Protein AF-A0A7Y1UIA8-F1 (afdb_monomer_lite)

Sequence (277 aa):
MLNPVRFLLLGGALTGVILAEELPMLSEKPWLGCFAGFESSSFDVAVGSDGETIIYHKNRGKRLSDIVATKVRFILEEEVKGKWVKRKIQEDGFATSQEPNPDADEVRFTATYTGGTKVQIDHEFSRGKVLLGVKVVEKTTENPVRAGVETMVGDLFRNIERDVPKDELEDVLDDKIQKTRLKLEPFEGSARKYDLGDTMKEDEKAEFDELVQKLKSVELSSEKIGNNRIVWMTEDTGKGYLELRQTKPLYHGFYVVWRPLPGKEGEEGSRLEMEMK

Structure (mmCIF, N/CA/C/O backbone):
data_AF-A0A7Y1UIA8-F1
#
_entry.id   AF-A0A7Y1UIA8-F1
#
loop_
_atom_site.group_PDB
_atom_site.id
_atom_site.type_symbol
_atom_site.label_atom_id
_atom_site.label_alt_id
_atom_site.label_comp_id
_atom_site.label_asym_id
_atom_site.label_entity_id
_atom_site.label_seq_id
_atom_site.pdbx_PDB_ins_code
_atom_site.Cartn_x
_atom_site.Cartn_y
_atom_site.Cartn_z
_atom_site.occupancy
_atom_site.B_iso_or_equiv
_atom_site.auth_seq_id
_atom_site.auth_comp_id
_atom_site.auth_asym_id
_atom_site.auth_atom_id
_atom_site.pdbx_PDB_model_num
ATOM 1 N N . MET A 1 1 ? -46.833 -19.411 59.258 1.00 35.97 1 MET A N 1
ATOM 2 C CA . MET A 1 1 ? -45.391 -19.585 59.518 1.00 35.97 1 MET A CA 1
ATOM 3 C C . MET A 1 1 ? -44.719 -19.997 58.221 1.00 35.97 1 MET A C 1
ATOM 5 O O . MET A 1 1 ? -45.174 -20.953 57.616 1.00 35.97 1 MET A O 1
ATOM 9 N N . LEU A 1 2 ? -43.661 -19.258 57.878 1.00 36.75 2 LEU A N 1
ATOM 10 C CA . LEU A 1 2 ? -42.578 -19.535 56.925 1.00 36.75 2 LEU A CA 1
ATOM 11 C C . LEU A 1 2 ? -42.847 -19.482 55.405 1.00 36.75 2 LEU A C 1
ATOM 13 O O . LEU A 1 2 ? -43.820 -19.995 54.870 1.00 36.75 2 LEU A O 1
ATOM 17 N N . ASN A 1 3 ? -41.914 -18.756 54.785 1.00 32.38 3 ASN A N 1
ATOM 18 C CA . ASN A 1 3 ? -41.843 -18.131 53.466 1.00 32.38 3 ASN A CA 1
ATOM 19 C C . ASN A 1 3 ? -41.526 -19.096 52.302 1.00 32.38 3 ASN A C 1
ATOM 21 O O . ASN A 1 3 ? -41.094 -20.223 52.538 1.00 32.38 3 ASN A O 1
ATOM 25 N N . PRO A 1 4 ? -41.662 -18.625 51.044 1.00 44.06 4 PRO A N 1
ATOM 26 C CA . PRO A 1 4 ? -41.464 -19.415 49.835 1.00 44.06 4 PRO A CA 1
ATOM 27 C C . PRO A 1 4 ? -39.987 -19.465 49.417 1.00 44.06 4 PRO A C 1
ATOM 29 O O . PRO A 1 4 ? -39.276 -18.461 49.485 1.00 44.06 4 PRO A O 1
ATOM 32 N N . VAL A 1 5 ? -39.531 -20.609 48.902 1.00 37.84 5 VAL A N 1
ATOM 33 C CA . VAL A 1 5 ? -38.236 -20.700 48.214 1.00 37.84 5 VAL A CA 1
ATOM 34 C C . VAL A 1 5 ? -38.450 -20.362 46.742 1.00 37.84 5 VAL A C 1
ATOM 36 O O . VAL A 1 5 ? -38.967 -21.155 45.960 1.00 37.84 5 VAL A O 1
ATOM 39 N N . ARG A 1 6 ? -38.059 -19.137 46.384 1.00 37.28 6 ARG A N 1
ATOM 40 C CA . ARG A 1 6 ? -37.812 -18.700 45.009 1.00 37.28 6 ARG A CA 1
ATOM 41 C C . ARG A 1 6 ? -36.586 -19.444 44.476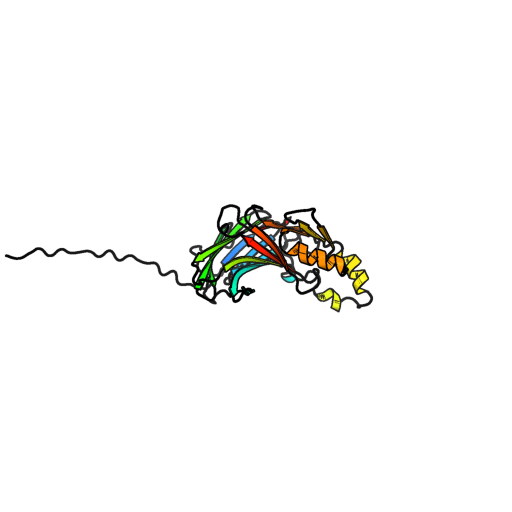 1.00 37.28 6 ARG A C 1
ATOM 43 O O . ARG A 1 6 ? -35.489 -19.234 44.984 1.00 37.28 6 ARG A O 1
ATOM 50 N N . PHE A 1 7 ? -36.753 -20.249 43.431 1.00 37.06 7 PHE A N 1
ATOM 51 C CA . PHE A 1 7 ? -35.634 -20.646 42.580 1.00 37.06 7 PHE A CA 1
ATOM 52 C C . PHE A 1 7 ? -35.398 -19.538 41.549 1.00 37.06 7 PHE A C 1
ATOM 54 O O . PHE A 1 7 ? -36.161 -19.366 40.602 1.00 37.06 7 PHE A O 1
ATOM 61 N N . LEU A 1 8 ? -34.358 -18.746 41.794 1.00 37.59 8 LEU A N 1
ATOM 62 C CA . LEU A 1 8 ? -33.762 -17.830 40.829 1.00 37.59 8 LEU A CA 1
ATOM 63 C C . LEU A 1 8 ? -32.852 -18.669 39.921 1.00 37.59 8 LEU A C 1
ATOM 65 O O . LEU A 1 8 ? -31.783 -19.103 40.340 1.00 37.59 8 LEU A O 1
ATOM 69 N N . LEU A 1 9 ? -33.294 -18.927 38.691 1.00 37.84 9 LEU A N 1
ATOM 70 C CA . LEU A 1 9 ? -32.423 -19.393 37.614 1.00 37.84 9 LEU A CA 1
ATOM 71 C C . LEU A 1 9 ? -31.584 -18.193 37.159 1.00 37.84 9 LEU A C 1
ATOM 73 O O . LEU A 1 9 ? -32.076 -17.316 36.450 1.00 37.84 9 LEU A O 1
ATOM 77 N N . LEU A 1 10 ? -30.329 -18.131 37.611 1.00 38.44 10 LEU A N 1
ATOM 78 C CA . LEU A 1 10 ? -29.321 -17.267 37.005 1.00 38.44 10 LEU A CA 1
ATOM 79 C C . LEU A 1 10 ? -29.057 -17.780 35.583 1.00 38.44 10 LEU A C 1
ATOM 81 O O . LEU A 1 10 ? -28.462 -18.840 35.399 1.00 38.44 10 LEU A O 1
ATOM 85 N N . GLY A 1 11 ? -29.497 -17.019 34.583 1.00 35.59 11 GLY A N 1
ATOM 86 C CA . GLY A 1 11 ? -29.014 -17.156 33.216 1.00 35.59 11 GLY A CA 1
ATOM 87 C C . GLY A 1 11 ? -27.561 -16.697 33.161 1.00 35.59 11 GLY A C 1
ATOM 88 O O . GLY A 1 11 ? -27.279 -15.508 33.292 1.00 35.59 11 GLY A O 1
ATOM 89 N N . GLY A 1 12 ? -26.639 -17.647 33.013 1.00 38.28 12 GLY A N 1
ATOM 90 C CA . GLY A 1 12 ? -25.242 -17.357 32.723 1.00 38.28 12 GLY A CA 1
ATOM 91 C C . GLY A 1 12 ? -25.128 -16.786 31.315 1.00 38.28 12 GLY A C 1
ATOM 92 O O . GLY A 1 12 ? -25.408 -17.477 30.338 1.00 38.28 12 GLY A O 1
ATOM 93 N N . ALA A 1 13 ? -24.733 -15.519 31.212 1.00 39.69 13 ALA A N 1
ATOM 94 C CA . ALA A 1 13 ? -24.278 -14.947 29.959 1.00 39.69 13 ALA A CA 1
ATOM 95 C C . ALA A 1 13 ? -22.970 -15.648 29.568 1.00 39.69 13 ALA A C 1
ATOM 97 O O . ALA A 1 13 ? -21.949 -15.488 30.236 1.00 39.69 13 ALA A O 1
ATOM 98 N N . LEU A 1 14 ? -23.012 -16.448 28.503 1.00 37.31 14 LEU A N 1
ATOM 99 C CA . LEU A 1 14 ? -21.820 -16.926 27.810 1.00 37.31 14 LEU A CA 1
ATOM 100 C C . LEU A 1 14 ? -21.179 -15.719 27.122 1.00 37.31 14 LEU A C 1
ATOM 102 O O . LEU A 1 14 ? -21.488 -15.392 25.980 1.00 37.31 14 LEU A O 1
ATOM 106 N N . THR A 1 15 ? -20.309 -15.018 27.839 1.00 39.44 15 THR A N 1
ATOM 107 C CA . THR A 1 15 ? -19.332 -14.126 27.222 1.00 39.44 15 THR A CA 1
ATOM 108 C C . THR A 1 15 ? -18.360 -15.008 26.452 1.00 39.44 15 THR A C 1
ATOM 110 O O . THR A 1 15 ? -17.488 -15.637 27.051 1.00 39.44 15 THR A O 1
ATOM 113 N N . GLY A 1 16 ? -18.555 -15.112 25.136 1.00 37.97 16 GLY A N 1
ATOM 114 C CA . GLY A 1 16 ? -17.582 -15.728 24.245 1.00 37.97 16 GLY A CA 1
ATOM 115 C C . GLY A 1 16 ? -16.254 -15.000 24.400 1.00 37.97 16 GLY A C 1
ATOM 116 O O . GLY A 1 16 ? -16.126 -13.840 24.012 1.00 37.97 16 GLY A O 1
ATOM 117 N N . VAL A 1 17 ? -15.287 -15.663 25.027 1.00 41.94 17 VAL A N 1
ATOM 118 C CA . VAL A 1 17 ? -13.902 -15.211 25.032 1.00 41.94 17 VAL A CA 1
ATOM 119 C C . VAL A 1 17 ? -13.391 -15.482 23.625 1.00 41.94 17 VAL A C 1
ATOM 121 O O . VAL A 1 17 ? -13.092 -16.621 23.282 1.00 41.94 17 VAL A O 1
ATOM 124 N N . ILE A 1 18 ? -13.366 -14.449 22.787 1.00 46.78 18 ILE A N 1
ATOM 125 C CA . ILE A 1 18 ? -12.621 -14.490 21.531 1.00 46.78 18 ILE A CA 1
ATOM 126 C C . ILE A 1 18 ? -11.154 -14.407 21.950 1.00 46.78 18 ILE A C 1
ATOM 128 O O . ILE A 1 18 ? -10.650 -13.327 22.261 1.00 46.78 18 ILE A O 1
ATOM 132 N N . LEU A 1 19 ? -10.524 -15.571 22.100 1.00 47.69 19 LEU A N 1
ATOM 133 C CA . LEU A 1 19 ? -9.085 -15.666 22.295 1.00 47.69 19 LEU A CA 1
ATOM 134 C C . LEU A 1 19 ? -8.415 -15.248 20.984 1.00 47.69 19 LEU A C 1
ATOM 136 O O . LEU A 1 19 ? -8.894 -15.590 19.906 1.00 47.69 19 LEU A O 1
ATOM 140 N N . ALA A 1 20 ? -7.370 -14.437 21.101 1.00 53.88 20 ALA A N 1
ATOM 141 C CA . ALA A 1 20 ? -6.550 -14.042 19.971 1.00 53.88 20 ALA A CA 1
ATOM 142 C C . ALA A 1 20 ? -5.605 -15.213 19.630 1.00 53.88 20 ALA A C 1
ATOM 144 O O . ALA A 1 20 ? -5.051 -15.825 20.545 1.00 53.88 20 ALA A O 1
ATOM 145 N N .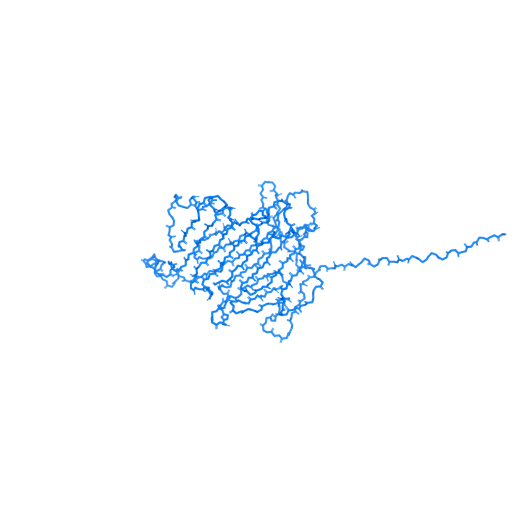 GLU A 1 21 ? -5.509 -15.559 18.349 1.00 74.06 21 GLU A N 1
ATOM 146 C CA . GLU A 1 21 ? -4.775 -16.710 17.800 1.00 74.06 21 GLU A CA 1
ATOM 147 C C . GLU A 1 21 ? -4.224 -16.321 16.410 1.00 74.06 21 GLU A C 1
ATOM 149 O O . GLU A 1 21 ? -4.630 -15.305 15.836 1.00 74.06 21 GLU A O 1
ATOM 154 N N . GLU A 1 22 ? -3.285 -17.081 15.846 1.00 72.44 22 GLU A N 1
ATOM 155 C CA . GLU A 1 22 ? -2.950 -16.964 14.417 1.00 72.44 22 GLU A CA 1
ATOM 156 C C . GLU A 1 22 ? -4.191 -17.239 13.538 1.00 72.44 22 GLU A C 1
ATOM 158 O O . GLU A 1 22 ? -5.098 -17.980 13.930 1.00 72.44 22 GLU A O 1
ATOM 163 N N . LEU A 1 23 ? -4.265 -16.658 12.330 1.00 75.12 23 LEU A N 1
ATOM 164 C CA . LEU A 1 23 ? -5.394 -16.957 11.439 1.00 75.12 23 LEU A CA 1
ATOM 165 C C . LEU A 1 23 ? -5.336 -18.431 10.976 1.00 75.12 23 LEU A C 1
ATOM 167 O O . LEU A 1 23 ? -4.260 -18.910 10.600 1.00 75.12 23 LEU A O 1
ATOM 171 N N . PRO A 1 24 ? -6.475 -19.150 10.942 1.00 73.50 24 PRO A N 1
ATOM 172 C CA . PRO A 1 24 ? -6.498 -20.572 10.599 1.00 73.50 24 PRO A CA 1
ATOM 173 C C . PRO A 1 24 ? -6.023 -20.820 9.152 1.00 73.50 24 PRO A C 1
ATOM 175 O O . PRO A 1 24 ? -6.329 -20.049 8.251 1.00 73.50 24 PRO A O 1
ATOM 178 N N . MET A 1 25 ? -5.274 -21.899 8.897 1.00 72.81 25 MET A N 1
ATOM 179 C CA . MET A 1 25 ? -4.609 -22.146 7.599 1.00 72.81 25 MET A CA 1
ATOM 180 C C . MET A 1 25 ? -5.320 -23.194 6.722 1.00 72.81 25 MET A C 1
ATOM 182 O O . MET A 1 25 ? -5.890 -24.163 7.223 1.00 72.81 25 MET A O 1
ATOM 186 N N . LEU A 1 26 ? -5.191 -23.061 5.394 1.00 67.38 26 LEU A N 1
ATOM 187 C CA . LEU A 1 26 ? -5.593 -24.075 4.403 1.00 67.38 26 LEU A CA 1
ATOM 188 C C . LEU A 1 26 ? -4.554 -25.207 4.266 1.00 67.38 26 LEU A C 1
ATOM 190 O O . LEU A 1 26 ? -3.359 -24.939 4.122 1.00 67.38 26 LEU A O 1
ATOM 194 N N . SER A 1 27 ? -5.009 -26.469 4.234 1.00 54.12 27 SER A N 1
ATOM 195 C CA . SER A 1 27 ? -4.152 -27.671 4.281 1.00 54.12 27 SER A CA 1
ATOM 196 C C . SER A 1 27 ? -4.180 -28.596 3.044 1.00 54.12 27 SER A C 1
ATOM 198 O O . SER A 1 27 ? -3.462 -29.595 3.052 1.00 54.12 27 SER A O 1
ATOM 200 N N . GLU A 1 28 ? -4.902 -28.280 1.950 1.00 46.28 28 GLU A N 1
ATOM 201 C CA . GLU A 1 28 ? -5.064 -29.232 0.819 1.00 46.28 28 GLU A CA 1
ATOM 202 C C . GLU A 1 28 ? -4.498 -28.835 -0.581 1.00 46.28 28 GLU A C 1
ATOM 204 O O . GLU A 1 28 ? -4.287 -29.746 -1.383 1.00 46.28 28 GLU A O 1
ATOM 209 N N . LYS A 1 29 ? -4.177 -27.565 -0.930 1.00 44.03 29 LYS A N 1
ATOM 210 C CA . LYS A 1 29 ? -3.704 -27.141 -2.296 1.00 44.03 29 LYS A CA 1
ATOM 211 C C . LYS A 1 29 ? -2.832 -25.838 -2.310 1.00 44.03 29 LYS A C 1
ATOM 213 O O . LYS A 1 29 ? -2.802 -25.164 -1.290 1.00 44.03 29 LYS A O 1
ATOM 218 N N . PRO A 1 30 ? -2.088 -25.481 -3.403 1.00 43.12 30 PRO A N 1
ATOM 219 C CA . PRO A 1 30 ? -0.670 -25.020 -3.456 1.00 43.12 30 PRO A CA 1
ATOM 220 C C . PRO A 1 30 ? -0.290 -23.672 -2.803 1.00 43.12 30 PRO A C 1
ATOM 222 O O . PRO A 1 30 ? 0.856 -23.244 -2.911 1.00 43.12 30 PRO A O 1
ATOM 225 N N . TRP A 1 31 ? -1.210 -23.026 -2.100 1.00 49.56 31 TRP A N 1
ATOM 226 C CA . TRP A 1 31 ? -0.992 -21.895 -1.187 1.00 49.56 31 TRP A CA 1
ATOM 227 C C . TRP A 1 31 ? -1.010 -22.364 0.280 1.00 49.56 31 TRP A C 1
ATOM 229 O O . TRP A 1 31 ? -1.428 -21.632 1.172 1.00 49.56 31 TRP A O 1
ATOM 239 N N . LEU A 1 32 ? -0.593 -23.614 0.510 1.00 48.91 32 LEU A N 1
ATOM 240 C CA . LEU A 1 32 ? -0.562 -24.290 1.808 1.00 48.91 32 LEU A CA 1
ATOM 241 C C . LEU A 1 32 ? 0.086 -23.392 2.868 1.00 48.91 32 LEU A C 1
ATOM 243 O O . LEU A 1 32 ? 1.304 -23.218 2.882 1.00 48.91 32 LEU A O 1
ATOM 247 N N . GLY A 1 33 ? -0.768 -22.811 3.714 1.00 62.53 33 GLY A N 1
ATOM 248 C CA . GLY A 1 33 ? -0.416 -21.873 4.774 1.00 62.53 33 GLY A CA 1
ATOM 249 C C . GLY A 1 33 ? -1.036 -20.472 4.707 1.00 62.53 33 GLY A C 1
ATOM 250 O O . GLY A 1 33 ? -0.715 -19.639 5.549 1.00 62.53 33 GLY A O 1
ATOM 251 N N . CYS A 1 34 ? -1.929 -20.188 3.756 1.00 78.12 34 CYS A N 1
ATOM 252 C CA . CYS A 1 34 ? -2.733 -18.963 3.779 1.00 78.12 34 CYS A CA 1
ATOM 253 C C . CYS A 1 34 ? -4.124 -19.201 4.399 1.00 78.12 34 CYS A C 1
ATOM 255 O O . CYS A 1 34 ? -4.666 -20.308 4.338 1.00 78.12 34 CYS A O 1
ATOM 257 N N . PHE A 1 35 ? -4.680 -18.156 5.010 1.00 85.56 35 PHE A N 1
ATOM 258 C CA . PHE A 1 35 ? -6.032 -18.120 5.567 1.00 85.56 35 PHE A CA 1
ATOM 259 C C . PHE A 1 35 ? -7.078 -17.928 4.469 1.00 85.56 35 PHE A C 1
ATOM 261 O O . PHE A 1 35 ? -8.089 -18.627 4.434 1.00 85.56 35 PHE A O 1
ATOM 268 N N . ALA A 1 36 ? -6.814 -17.021 3.529 1.00 89.62 36 ALA A N 1
ATOM 269 C CA . ALA A 1 36 ? -7.718 -16.755 2.422 1.00 89.62 36 ALA A CA 1
ATOM 270 C C . ALA A 1 36 ? -6.976 -16.580 1.097 1.00 89.62 36 ALA A C 1
ATOM 272 O O . ALA A 1 36 ? -5.799 -16.206 1.073 1.00 89.62 36 ALA A O 1
ATOM 273 N N . GLY A 1 37 ? -7.672 -16.859 0.000 1.00 90.56 37 GLY A N 1
ATOM 274 C CA . GLY A 1 37 ? -7.178 -16.681 -1.358 1.00 90.56 37 GLY A CA 1
ATOM 275 C C . GLY A 1 37 ? -8.223 -16.037 -2.260 1.00 90.56 37 GLY A C 1
ATOM 276 O O . GLY A 1 37 ? -9.414 -16.073 -1.964 1.00 90.56 37 GLY A O 1
ATOM 277 N N . PHE A 1 38 ? -7.762 -15.440 -3.354 1.00 91.94 38 PHE A N 1
ATOM 278 C CA . PHE A 1 38 ? -8.616 -14.967 -4.440 1.00 91.94 38 PHE A CA 1
ATOM 279 C C . PHE A 1 38 ? -7.876 -15.123 -5.767 1.00 91.94 38 PHE A C 1
ATOM 281 O O . PHE A 1 38 ? -6.723 -14.700 -5.886 1.00 91.94 38 PHE A O 1
ATOM 288 N N . GLU A 1 39 ? -8.531 -15.702 -6.772 1.00 91.06 39 GLU A N 1
ATOM 289 C CA . GLU A 1 39 ? -7.978 -15.852 -8.116 1.00 91.06 39 GLU A CA 1
ATOM 290 C C . GLU A 1 39 ? -8.715 -14.967 -9.129 1.00 91.06 39 GLU A C 1
ATOM 292 O O . GLU A 1 39 ? -9.935 -15.007 -9.277 1.00 91.06 39 GLU A O 1
ATOM 297 N N . SER A 1 40 ? -7.948 -14.196 -9.901 1.00 89.44 40 SER A N 1
ATOM 298 C CA . SER A 1 40 ? -8.459 -13.440 -11.044 1.00 89.44 40 SER A CA 1
ATOM 299 C C . SER A 1 40 ? -7.617 -13.666 -12.300 1.00 89.44 40 SER A C 1
ATOM 301 O O . SER A 1 40 ? -6.575 -14.328 -12.294 1.00 89.44 40 SER A O 1
ATOM 303 N N . SER A 1 41 ? -8.055 -13.095 -13.423 1.00 87.19 41 SER A N 1
ATOM 304 C CA . SER A 1 41 ? -7.309 -13.160 -14.683 1.00 87.19 41 SER A CA 1
ATOM 305 C C . SER A 1 41 ? -5.988 -12.383 -14.651 1.00 87.19 41 SER A C 1
ATOM 307 O O . SER A 1 41 ? -5.055 -12.744 -15.370 1.00 87.19 41 SER A O 1
ATOM 309 N N . SER A 1 42 ? -5.919 -11.313 -13.854 1.00 86.81 42 SER A N 1
ATOM 310 C CA . SER A 1 42 ? -4.801 -10.362 -13.813 1.00 86.81 42 SER A CA 1
ATOM 311 C C . SER A 1 42 ? -3.899 -10.547 -12.591 1.00 86.81 42 SER A C 1
ATOM 313 O O . SER A 1 42 ? -2.714 -10.219 -12.636 1.00 86.81 42 SER A O 1
ATOM 315 N N . PHE A 1 43 ? -4.411 -11.101 -11.498 1.00 91.12 43 PHE A N 1
ATOM 316 C CA . PHE A 1 43 ? -3.642 -11.336 -10.278 1.00 91.12 43 PHE A CA 1
ATOM 317 C C . PHE A 1 43 ? -4.253 -12.445 -9.428 1.00 91.12 43 PHE A C 1
ATOM 319 O O . PHE A 1 43 ? -5.437 -12.745 -9.563 1.00 91.12 43 PHE A O 1
ATOM 326 N N . ASP A 1 44 ? -3.455 -12.975 -8.511 1.00 92.31 44 ASP A N 1
ATOM 327 C CA . ASP A 1 44 ? -3.943 -13.761 -7.381 1.00 92.31 44 ASP A CA 1
ATOM 328 C C . ASP A 1 44 ? -3.611 -13.064 -6.072 1.00 92.31 44 ASP A C 1
ATOM 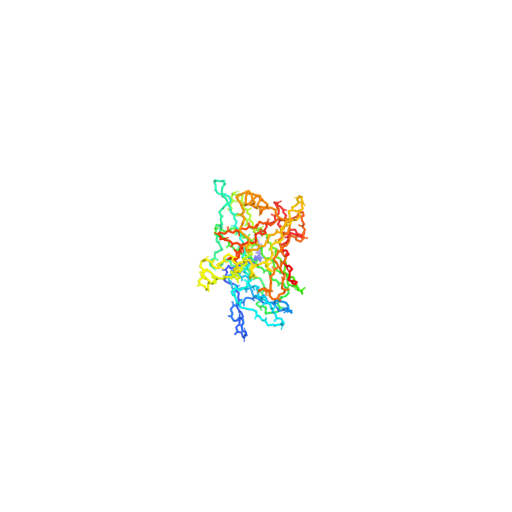330 O O . ASP A 1 44 ? -2.601 -12.367 -5.978 1.00 92.31 44 ASP A O 1
ATOM 334 N N . VAL A 1 45 ? -4.436 -13.286 -5.060 1.00 93.00 45 VAL A N 1
ATOM 335 C CA . VAL A 1 45 ? -4.208 -12.812 -3.697 1.00 93.00 45 VAL A CA 1
ATOM 336 C C . VAL A 1 45 ? -4.078 -14.006 -2.770 1.00 93.00 45 VAL A C 1
ATOM 338 O O . VAL A 1 45 ? -4.810 -14.985 -2.904 1.00 93.00 45 VAL A O 1
ATOM 341 N N . ALA A 1 46 ? -3.151 -13.911 -1.824 1.00 93.00 46 ALA A N 1
ATOM 342 C CA . ALA A 1 46 ? -3.082 -14.786 -0.665 1.00 93.00 46 ALA A CA 1
ATOM 343 C C . ALA A 1 46 ? -2.979 -13.931 0.602 1.00 93.00 46 ALA A C 1
ATOM 345 O O . ALA A 1 46 ? -2.133 -13.039 0.671 1.00 93.00 46 ALA A O 1
ATOM 346 N N . VAL A 1 47 ? -3.821 -14.215 1.593 1.00 93.56 47 VAL A N 1
ATOM 347 C CA . VAL A 1 47 ? -3.763 -13.627 2.937 1.00 93.56 47 VAL A CA 1
ATOM 348 C C . VAL A 1 47 ? -3.151 -14.667 3.869 1.00 93.56 47 VAL A C 1
ATOM 350 O O . VAL A 1 47 ? -3.750 -15.722 4.080 1.00 93.56 47 VAL A O 1
ATOM 353 N N . GLY A 1 48 ? -1.946 -14.410 4.373 1.00 89.69 48 GLY A N 1
ATOM 354 C CA . GLY A 1 48 ? -1.215 -15.308 5.272 1.00 89.69 48 GLY A CA 1
ATOM 355 C C . GLY A 1 48 ? -1.845 -15.430 6.662 1.00 89.69 48 GLY A C 1
ATOM 356 O O . GLY A 1 48 ? -2.744 -14.667 7.018 1.00 89.69 48 GLY A O 1
ATOM 357 N N . SER A 1 49 ? -1.351 -16.380 7.464 1.00 84.75 49 SER A N 1
ATOM 358 C CA . SER A 1 49 ? -1.767 -16.529 8.868 1.00 84.75 49 SER A CA 1
ATOM 359 C C . SER A 1 49 ? -1.373 -15.331 9.747 1.00 84.75 49 SER A C 1
ATOM 361 O O . SER A 1 49 ? -2.031 -15.035 10.742 1.00 84.75 49 SER A O 1
ATOM 363 N N . ASP A 1 50 ? -0.333 -14.609 9.325 1.00 84.56 50 ASP A N 1
ATOM 364 C CA . ASP A 1 50 ? 0.211 -13.386 9.920 1.00 84.56 50 ASP A CA 1
ATOM 365 C C . ASP A 1 50 ? -0.478 -12.102 9.420 1.00 84.56 50 ASP A C 1
ATOM 367 O O . ASP A 1 50 ? -0.014 -10.991 9.697 1.00 84.56 50 ASP A O 1
ATOM 371 N N . GLY A 1 51 ? -1.545 -12.234 8.626 1.00 85.88 51 GLY A N 1
ATOM 372 C CA . GLY A 1 51 ? -2.254 -11.117 8.011 1.00 85.88 51 GLY A CA 1
ATOM 373 C C . GLY A 1 51 ? -1.471 -10.375 6.917 1.00 85.88 51 GLY A C 1
ATOM 374 O O . GLY A 1 51 ? -2.000 -9.395 6.382 1.00 85.88 51 GLY A O 1
ATOM 375 N N . GLU A 1 52 ? -0.247 -10.799 6.549 1.00 91.00 52 GLU A N 1
ATOM 376 C CA . GLU A 1 52 ? 0.440 -10.272 5.363 1.00 91.00 52 GLU A CA 1
ATOM 377 C C . GLU A 1 52 ? -0.344 -10.712 4.126 1.00 91.00 52 GLU A C 1
ATOM 379 O O . GLU A 1 52 ? -0.639 -11.890 3.918 1.00 91.00 52 GLU A O 1
ATOM 384 N N . THR A 1 53 ? -0.695 -9.742 3.287 1.00 94.00 53 THR A N 1
ATOM 385 C CA . THR A 1 53 ? -1.388 -10.012 2.031 1.00 94.00 53 THR A CA 1
ATOM 386 C C . THR A 1 53 ? -0.401 -9.899 0.884 1.00 94.00 53 THR A C 1
ATOM 388 O O . THR A 1 53 ? 0.306 -8.900 0.749 1.00 94.00 53 THR A O 1
ATOM 391 N N . ILE A 1 54 ? -0.332 -10.928 0.045 1.00 94.00 54 ILE A N 1
ATOM 392 C CA . ILE A 1 54 ? 0.545 -10.967 -1.123 1.00 94.00 54 ILE A CA 1
ATOM 393 C C . ILE A 1 54 ? -0.317 -10.991 -2.377 1.00 94.00 54 ILE A C 1
ATOM 395 O O . ILE A 1 54 ? -1.169 -11.860 -2.550 1.00 94.00 54 ILE A O 1
ATOM 399 N N . ILE A 1 55 ? -0.063 -10.035 -3.263 1.00 93.12 55 ILE A N 1
ATOM 400 C CA . ILE A 1 55 ? -0.707 -9.909 -4.565 1.00 93.12 55 ILE A CA 1
ATOM 401 C C . ILE A 1 55 ? 0.296 -10.356 -5.630 1.00 93.12 55 ILE A C 1
ATOM 403 O O . ILE A 1 55 ? 1.291 -9.679 -5.910 1.00 93.12 55 ILE A O 1
ATOM 407 N N . TYR A 1 56 ? 0.019 -11.506 -6.233 1.00 91.50 56 TYR A N 1
ATOM 408 C CA . TYR A 1 56 ? 0.805 -12.106 -7.301 1.00 91.50 56 TYR A CA 1
ATOM 409 C C . TYR A 1 56 ? 0.286 -11.640 -8.658 1.00 91.50 56 TYR A C 1
ATOM 411 O O . TYR A 1 56 ? -0.772 -12.070 -9.116 1.00 91.50 56 TYR A O 1
ATOM 419 N N . HIS A 1 57 ? 1.048 -10.788 -9.339 1.00 89.75 57 HIS A N 1
ATOM 420 C CA . HIS A 1 57 ? 0.704 -10.334 -10.689 1.00 89.75 57 HIS A CA 1
ATOM 421 C C . HIS A 1 57 ? 0.766 -11.483 -11.693 1.00 89.75 57 HIS A C 1
ATOM 423 O O . HIS A 1 57 ? 1.685 -12.304 -11.646 1.00 89.75 57 HIS A O 1
ATOM 429 N N . LYS A 1 58 ? -0.175 -11.520 -12.639 1.00 88.75 58 LYS A N 1
ATOM 430 C CA . LYS A 1 58 ? -0.184 -12.482 -13.745 1.00 88.75 58 LYS A CA 1
ATOM 431 C C . LYS A 1 58 ? 0.176 -11.810 -15.064 1.00 88.75 58 LYS A C 1
ATOM 433 O O . LYS A 1 58 ? -0.190 -10.672 -15.319 1.00 88.75 58 LYS A O 1
ATOM 438 N N . ASN A 1 59 ? 0.851 -12.551 -15.936 1.00 86.50 59 ASN A N 1
ATOM 439 C CA . ASN A 1 59 ? 1.009 -12.214 -17.348 1.00 86.50 59 ASN A CA 1
ATOM 440 C C . ASN A 1 59 ? 0.464 -13.377 -18.184 1.00 86.50 59 ASN A C 1
ATOM 442 O O . ASN A 1 59 ? 0.899 -14.519 -18.019 1.00 86.50 59 ASN A O 1
ATOM 446 N N . ARG A 1 60 ? -0.515 -13.104 -19.058 1.00 84.38 60 ARG A N 1
ATOM 447 C CA . ARG A 1 60 ? -1.216 -14.128 -19.864 1.00 84.38 60 ARG A CA 1
ATOM 448 C C . ARG A 1 60 ? -1.713 -15.309 -19.008 1.00 84.38 60 ARG A C 1
ATOM 450 O O . ARG A 1 60 ? -1.529 -16.469 -19.371 1.00 84.38 60 ARG A O 1
ATOM 457 N N . GLY A 1 61 ? -2.291 -15.001 -17.843 1.00 83.88 61 GLY A N 1
ATOM 458 C CA . GLY A 1 61 ? -2.846 -15.979 -16.900 1.00 83.88 61 GLY A CA 1
ATOM 459 C C . GLY A 1 61 ? -1.821 -16.734 -16.043 1.00 83.88 61 GLY A C 1
ATOM 460 O O . GLY A 1 61 ? -2.219 -17.531 -15.201 1.00 83.88 61 GLY A O 1
ATOM 461 N N . LYS A 1 62 ? -0.513 -16.498 -16.210 1.00 87.25 62 LYS A N 1
ATOM 462 C CA . LYS A 1 62 ? 0.537 -17.144 -15.404 1.00 87.25 62 LYS A CA 1
ATOM 463 C C . LYS A 1 62 ? 1.082 -16.186 -14.353 1.00 87.25 62 LYS A C 1
ATOM 465 O O . LYS A 1 62 ? 1.430 -15.060 -14.705 1.00 87.25 62 LYS A O 1
ATOM 470 N N . ARG A 1 63 ? 1.203 -16.642 -13.098 1.00 88.88 63 ARG A N 1
ATOM 471 C CA . ARG A 1 63 ? 1.857 -15.877 -12.022 1.00 88.88 63 ARG A CA 1
ATOM 472 C C . ARG A 1 63 ? 3.283 -15.504 -12.420 1.00 88.88 63 ARG A C 1
ATOM 474 O O . ARG A 1 63 ? 4.026 -16.327 -12.957 1.00 88.88 63 ARG A O 1
ATOM 481 N N . LEU A 1 64 ? 3.644 -14.259 -12.150 1.00 86.69 64 LEU A N 1
ATOM 482 C CA . LEU A 1 64 ? 5.022 -13.797 -12.170 1.00 86.69 64 LEU A CA 1
ATOM 483 C C . LEU A 1 64 ? 5.748 -14.219 -10.887 1.00 86.69 64 LEU A C 1
ATOM 485 O O . LEU A 1 64 ? 5.143 -14.738 -9.953 1.00 86.69 64 LEU A O 1
ATOM 489 N N . SER A 1 65 ? 7.063 -14.003 -10.867 1.00 84.81 65 SER A N 1
ATOM 490 C CA . SER A 1 65 ? 7.908 -14.277 -9.702 1.00 84.81 65 SER A CA 1
ATOM 491 C C . SER A 1 65 ? 7.468 -13.479 -8.471 1.00 84.81 65 SER A C 1
ATOM 493 O O . SER A 1 65 ? 7.136 -12.300 -8.580 1.00 84.81 65 SER A O 1
ATOM 495 N N . ASP A 1 66 ? 7.593 -14.082 -7.291 1.00 84.62 66 ASP A N 1
ATOM 496 C CA . ASP A 1 66 ? 7.345 -13.452 -5.987 1.00 84.62 66 ASP A CA 1
ATOM 497 C C . ASP A 1 66 ? 8.160 -12.167 -5.772 1.00 84.62 66 ASP A C 1
ATOM 499 O O . ASP A 1 66 ? 7.775 -11.306 -4.987 1.00 84.62 66 ASP A O 1
ATOM 503 N N . ILE A 1 67 ? 9.278 -12.006 -6.490 1.00 83.25 67 ILE A N 1
ATOM 504 C CA . ILE A 1 67 ? 10.116 -10.798 -6.439 1.00 83.25 67 ILE A CA 1
ATOM 505 C C . ILE A 1 67 ? 9.338 -9.553 -6.882 1.00 83.25 67 ILE A C 1
ATOM 507 O O . ILE A 1 67 ? 9.569 -8.474 -6.343 1.00 83.25 67 ILE A O 1
ATOM 511 N N . VAL A 1 68 ? 8.426 -9.699 -7.848 1.00 84.44 68 VAL A N 1
ATOM 512 C CA . VAL A 1 68 ? 7.605 -8.588 -8.356 1.00 84.44 68 VAL A CA 1
ATOM 513 C C . VAL A 1 68 ? 6.225 -8.538 -7.704 1.00 84.44 68 VAL A C 1
ATOM 515 O O . VAL A 1 68 ? 5.423 -7.680 -8.064 1.00 84.44 68 VAL A O 1
ATOM 518 N N . ALA A 1 69 ? 5.930 -9.445 -6.766 1.00 89.88 69 ALA A N 1
ATOM 519 C CA . ALA A 1 69 ? 4.670 -9.433 -6.040 1.00 89.88 69 ALA A CA 1
ATOM 520 C C . ALA A 1 69 ? 4.540 -8.155 -5.206 1.00 89.88 69 ALA A C 1
ATOM 522 O O . ALA A 1 69 ? 5.517 -7.595 -4.700 1.00 89.88 69 ALA A O 1
ATOM 523 N N . THR A 1 70 ? 3.304 -7.700 -5.055 1.00 93.19 70 THR A N 1
ATOM 524 C CA . THR A 1 70 ? 2.989 -6.561 -4.203 1.00 93.19 70 THR A CA 1
ATOM 525 C C . THR A 1 70 ? 2.600 -7.080 -2.830 1.00 93.19 70 THR A C 1
ATOM 527 O O . THR A 1 70 ? 1.675 -7.881 -2.714 1.00 93.19 70 THR A O 1
ATOM 530 N N . LYS A 1 71 ? 3.310 -6.643 -1.790 1.00 95.19 71 LYS A N 1
ATOM 531 C CA . LYS A 1 71 ? 3.008 -7.032 -0.408 1.00 95.19 71 LYS A CA 1
ATOM 532 C C . LYS A 1 71 ? 2.210 -5.942 0.276 1.00 95.19 71 LYS A C 1
ATOM 534 O O . LYS A 1 71 ? 2.533 -4.770 0.136 1.00 95.19 71 LYS A O 1
ATOM 539 N N . VAL A 1 72 ? 1.212 -6.322 1.046 1.00 96.88 72 VAL A N 1
ATOM 540 C CA . VAL A 1 72 ? 0.316 -5.424 1.761 1.00 96.88 72 VAL A CA 1
ATOM 541 C C . VAL A 1 72 ? 0.396 -5.762 3.241 1.00 96.88 72 VAL A C 1
ATOM 543 O O . VAL A 1 72 ? 0.275 -6.921 3.641 1.00 96.88 72 VAL A O 1
ATOM 546 N N . ARG A 1 73 ? 0.620 -4.731 4.053 1.00 95.81 73 ARG A N 1
ATOM 547 C CA . ARG A 1 73 ? 0.695 -4.815 5.509 1.00 95.81 73 ARG A CA 1
ATOM 548 C C . ARG A 1 73 ? -0.215 -3.782 6.136 1.00 95.81 73 ARG A C 1
ATOM 550 O O . ARG A 1 73 ? -0.287 -2.641 5.685 1.00 95.81 73 ARG A O 1
ATOM 557 N N . PHE A 1 74 ? -0.842 -4.164 7.233 1.00 96.69 74 PHE A N 1
ATOM 558 C CA . PHE A 1 74 ? -1.631 -3.253 8.046 1.00 96.69 74 PHE A CA 1
ATOM 559 C C . PHE A 1 74 ? -0.731 -2.632 9.105 1.00 96.69 74 PHE A C 1
ATOM 561 O O . PHE A 1 74 ? 0.075 -3.315 9.739 1.00 96.69 74 PHE A O 1
ATOM 568 N N . ILE A 1 75 ? -0.814 -1.312 9.242 1.00 96.81 75 ILE A N 1
ATOM 569 C CA . ILE A 1 75 ? 0.025 -0.557 10.167 1.00 96.81 75 ILE A CA 1
ATOM 570 C C . ILE A 1 75 ? -0.839 0.153 11.198 1.00 96.81 75 ILE A C 1
ATOM 572 O O . ILE A 1 75 ? -1.902 0.684 10.884 1.00 96.81 75 ILE A O 1
ATOM 576 N N . LEU A 1 76 ? -0.324 0.222 12.421 1.00 97.31 76 LEU A N 1
ATOM 577 C CA . LEU A 1 76 ? -0.796 1.120 13.463 1.00 97.31 76 LEU A CA 1
ATOM 578 C C . LEU A 1 76 ? 0.383 1.986 13.894 1.00 97.31 76 LEU A C 1
ATOM 580 O O . LEU A 1 76 ? 1.437 1.472 14.267 1.00 97.31 76 LEU A O 1
ATOM 584 N N . GLU A 1 77 ? 0.215 3.299 13.851 1.00 96.56 77 GLU A N 1
ATOM 585 C CA . GLU A 1 77 ? 1.189 4.257 14.362 1.00 96.56 77 GLU A CA 1
ATOM 586 C C . GLU A 1 77 ? 0.590 4.993 15.563 1.00 96.56 77 GLU A C 1
ATOM 588 O O . GLU A 1 77 ? -0.575 5.385 15.543 1.00 96.56 77 GLU A O 1
ATOM 593 N N . GLU A 1 78 ? 1.393 5.191 16.603 1.00 96.31 78 GLU A N 1
ATOM 594 C CA . GLU A 1 78 ? 1.038 5.981 17.783 1.00 96.31 78 GLU A CA 1
ATOM 595 C C . GLU A 1 78 ? 1.975 7.177 17.898 1.00 96.31 78 GLU A C 1
ATOM 597 O O . GLU A 1 78 ? 3.185 7.052 17.681 1.00 96.31 78 GLU A O 1
ATOM 602 N N . GLU A 1 79 ? 1.428 8.338 18.240 1.00 96.38 79 GLU A N 1
ATOM 603 C CA . GLU A 1 79 ? 2.229 9.530 18.468 1.00 96.38 79 GLU A CA 1
ATOM 604 C C . GLU A 1 79 ? 2.867 9.495 19.861 1.00 96.38 79 GLU A C 1
ATOM 606 O O . GLU A 1 79 ? 2.196 9.563 20.887 1.00 96.38 79 GLU A O 1
ATOM 611 N N . VAL A 1 80 ? 4.196 9.416 19.905 1.00 95.44 80 VAL A N 1
ATOM 612 C CA . VAL A 1 80 ? 4.979 9.406 21.140 1.00 95.44 80 VAL A CA 1
ATOM 613 C C . VAL A 1 80 ? 5.979 10.551 21.083 1.00 95.44 80 VAL A C 1
ATOM 615 O O . VAL A 1 80 ? 6.901 10.546 20.269 1.00 95.44 80 VAL A O 1
ATOM 618 N N . LYS A 1 81 ? 5.812 11.540 21.970 1.00 94.00 81 LYS A N 1
ATOM 619 C CA . LYS A 1 81 ? 6.685 12.729 22.053 1.00 94.00 81 LYS A CA 1
ATOM 620 C C . LYS A 1 81 ? 6.799 13.477 20.710 1.00 94.00 81 LYS A C 1
ATOM 622 O O . LYS A 1 81 ? 7.897 13.850 20.300 1.00 94.00 81 LYS A O 1
ATOM 627 N N . GLY A 1 82 ? 5.671 13.654 20.017 1.00 93.44 82 GLY A N 1
ATOM 628 C CA . GLY A 1 82 ? 5.598 14.367 18.734 1.00 93.44 82 GLY A CA 1
ATOM 629 C C . GLY A 1 82 ? 6.125 13.583 17.527 1.00 93.44 82 GLY A C 1
ATOM 630 O O . GLY A 1 82 ? 6.368 14.167 16.474 1.00 93.44 82 GLY A O 1
ATOM 631 N N . LYS A 1 83 ? 6.363 12.271 17.667 1.00 95.00 83 LYS A N 1
ATOM 632 C CA . LYS A 1 83 ? 6.797 11.396 16.570 1.00 95.00 83 LYS A CA 1
ATOM 633 C C . LYS A 1 83 ? 5.865 10.204 16.438 1.00 95.00 83 LYS A C 1
ATOM 635 O O . LYS A 1 83 ? 5.544 9.557 17.429 1.00 95.00 83 LYS A O 1
ATOM 640 N N . TRP A 1 84 ? 5.496 9.875 15.207 1.00 94.81 84 TRP A N 1
ATOM 641 C CA . TRP A 1 84 ? 4.732 8.669 14.904 1.00 94.81 84 TRP A CA 1
ATOM 642 C C . TRP A 1 84 ? 5.635 7.438 14.967 1.00 94.81 84 TRP A C 1
ATOM 644 O O . TRP A 1 84 ? 6.633 7.351 14.251 1.00 94.81 84 TRP A O 1
ATOM 654 N N . VAL A 1 85 ? 5.284 6.484 15.826 1.00 95.44 85 VAL A N 1
ATOM 655 C CA . VAL A 1 85 ? 6.015 5.227 16.016 1.00 95.44 85 VAL A CA 1
ATOM 656 C C . VAL A 1 85 ? 5.113 4.063 15.624 1.00 95.44 85 VAL A C 1
ATOM 658 O O . VAL A 1 85 ? 4.001 3.941 16.134 1.00 95.44 85 VAL A O 1
ATOM 661 N N . LYS A 1 86 ? 5.598 3.185 14.737 1.00 95.69 86 LYS A N 1
ATOM 662 C CA . LYS A 1 86 ? 4.884 1.960 14.353 1.00 95.69 86 LYS A CA 1
ATOM 663 C C . LYS A 1 86 ? 4.774 1.002 15.545 1.00 95.69 86 LYS A C 1
ATOM 665 O O . LYS A 1 86 ? 5.774 0.681 16.192 1.00 95.69 86 LYS A O 1
ATOM 670 N N . ARG A 1 87 ? 3.564 0.520 15.809 1.00 96.31 87 ARG A N 1
ATOM 671 C CA . ARG A 1 87 ? 3.272 -0.589 16.722 1.00 96.31 87 ARG A CA 1
ATOM 672 C C . ARG A 1 87 ? 3.325 -1.903 15.946 1.00 96.31 87 ARG A C 1
ATOM 674 O O . ARG A 1 87 ? 3.023 -1.936 14.756 1.00 96.31 87 ARG A O 1
ATOM 681 N N . LYS A 1 88 ? 3.745 -2.979 16.609 1.00 94.31 88 LYS A N 1
ATOM 682 C CA . LYS A 1 88 ? 3.795 -4.318 16.001 1.00 94.31 88 LYS A CA 1
ATOM 683 C C . LYS A 1 88 ? 2.480 -5.038 16.256 1.00 94.31 88 LYS A C 1
ATOM 685 O O . LYS A 1 88 ? 1.858 -4.781 17.282 1.00 94.31 88 LYS A O 1
ATOM 690 N N . ILE A 1 89 ? 2.083 -5.934 15.365 1.00 93.31 89 ILE A N 1
ATOM 691 C CA . ILE A 1 89 ? 1.017 -6.896 15.662 1.00 93.31 89 ILE A CA 1
ATOM 692 C C . ILE A 1 89 ? 1.573 -7.913 16.675 1.00 93.31 89 ILE A C 1
ATOM 694 O O . ILE A 1 89 ? 2.775 -8.191 16.668 1.00 93.31 89 ILE A O 1
ATOM 698 N N . GLN A 1 90 ? 0.745 -8.369 17.614 1.00 92.75 90 GLN A N 1
ATOM 699 C CA . GLN A 1 90 ? 1.119 -9.432 18.554 1.00 92.75 90 GLN A CA 1
ATOM 700 C C . GLN A 1 90 ? 1.204 -10.786 17.827 1.00 92.75 90 GLN A C 1
ATOM 702 O O . GLN A 1 90 ? 0.532 -10.963 16.820 1.00 92.75 90 GLN A O 1
ATOM 707 N N . GLU A 1 91 ? 2.029 -11.714 18.323 1.00 81.06 91 GLU A N 1
ATOM 708 C CA . GLU A 1 91 ? 2.300 -13.022 17.686 1.00 81.06 91 GLU A CA 1
ATOM 709 C C . GLU A 1 91 ? 1.004 -13.816 17.435 1.00 81.06 91 GLU A C 1
ATOM 711 O O . GLU A 1 91 ? 0.742 -14.203 16.307 1.00 81.06 91 GLU A O 1
ATOM 716 N N . ASP A 1 92 ? 0.105 -13.845 18.421 1.00 83.25 92 ASP A N 1
ATOM 717 C CA . ASP A 1 92 ? -1.251 -14.403 18.316 1.00 83.25 92 ASP A CA 1
ATOM 718 C C . ASP A 1 92 ? -2.309 -13.290 18.239 1.00 83.25 92 ASP A C 1
ATOM 720 O O . ASP A 1 92 ? -3.337 -13.316 18.905 1.00 83.25 92 ASP A O 1
ATOM 724 N N . GLY A 1 93 ? -2.008 -12.201 17.531 1.00 88.00 93 GLY A N 1
ATOM 725 C CA . GLY A 1 93 ? -2.788 -10.965 17.597 1.00 88.00 93 GLY A CA 1
ATOM 726 C C . GLY A 1 93 ? -4.094 -10.977 16.807 1.00 88.00 93 GLY A C 1
ATOM 727 O O . GLY A 1 93 ? -4.804 -9.969 16.842 1.00 88.00 93 GLY A O 1
ATOM 728 N N . PHE A 1 94 ? -4.408 -12.044 16.076 1.00 93.38 94 PHE A N 1
ATOM 729 C CA . PHE A 1 94 ? -5.502 -12.046 15.114 1.00 93.38 94 PHE A CA 1
ATOM 730 C C . PHE A 1 94 ? -6.779 -12.680 15.672 1.00 93.38 94 PHE A C 1
ATOM 732 O O . PHE A 1 94 ? -6.771 -13.540 16.547 1.00 93.38 94 PHE A O 1
ATOM 739 N N . ALA A 1 95 ? -7.918 -12.201 15.186 1.00 91.69 95 ALA A N 1
ATOM 740 C CA . ALA A 1 95 ? -9.221 -12.767 15.495 1.00 91.69 95 ALA A CA 1
ATOM 741 C C . ALA A 1 95 ? -10.150 -12.621 14.291 1.00 91.69 95 ALA A C 1
ATOM 743 O O . ALA A 1 95 ? -10.290 -11.534 13.725 1.00 91.69 95 ALA A O 1
ATOM 744 N N . THR A 1 96 ? -10.825 -13.701 13.918 1.00 93.38 96 THR A N 1
ATOM 745 C CA . THR A 1 96 ? -11.834 -13.706 12.857 1.00 93.38 96 THR A CA 1
ATOM 746 C C . THR A 1 96 ? -12.916 -14.733 13.167 1.00 93.38 96 THR A C 1
ATOM 748 O O . THR A 1 96 ? -12.673 -15.713 13.867 1.00 93.38 96 THR A O 1
ATOM 751 N N . SER A 1 97 ? -14.125 -14.492 12.667 1.00 90.38 97 SER A N 1
ATOM 752 C CA . SER A 1 97 ? -15.214 -15.474 12.677 1.00 90.38 97 SER A CA 1
ATOM 753 C C . SER A 1 97 ? -15.346 -16.214 11.346 1.00 90.38 97 SER A C 1
ATOM 755 O O . SER A 1 97 ? -16.247 -17.036 11.205 1.00 90.38 97 SER A O 1
ATOM 757 N N . GLN A 1 98 ? -14.534 -15.864 10.345 1.00 90.81 98 GLN A N 1
ATOM 758 C CA . GLN A 1 98 ? -14.569 -16.496 9.033 1.00 90.81 98 GLN A CA 1
ATOM 759 C C . GLN A 1 98 ? -13.733 -17.776 9.030 1.00 90.81 98 GLN A C 1
ATOM 761 O O . GLN A 1 98 ? -12.672 -17.849 9.648 1.00 90.81 98 GLN A O 1
ATOM 766 N N . GLU A 1 99 ? -14.215 -18.776 8.301 1.00 88.75 99 GLU A N 1
ATOM 767 C CA . GLU A 1 99 ? -13.453 -19.987 8.018 1.00 88.75 99 GLU A CA 1
ATOM 768 C C . GLU A 1 99 ? -12.440 -19.728 6.890 1.00 88.75 99 GLU A C 1
ATOM 770 O O . GLU A 1 99 ? -12.697 -18.880 6.026 1.00 88.75 99 GLU A O 1
ATOM 775 N N . PRO A 1 100 ? -11.304 -20.452 6.860 1.00 88.94 100 PRO A N 1
ATOM 776 C CA . PRO A 1 100 ? -10.356 -20.362 5.759 1.00 88.94 100 PRO A CA 1
ATOM 777 C C . PRO A 1 100 ? -11.027 -20.632 4.412 1.00 88.94 100 PRO A C 1
ATOM 779 O O . PRO A 1 100 ? -11.712 -21.644 4.247 1.00 88.94 100 PRO A O 1
ATOM 782 N N . ASN A 1 101 ? -10.808 -19.755 3.433 1.00 89.12 101 ASN A N 1
ATOM 783 C CA . ASN A 1 101 ? -11.465 -19.850 2.131 1.00 89.12 101 ASN A CA 1
ATOM 784 C C . ASN A 1 101 ? -10.496 -19.511 0.978 1.00 89.12 101 ASN A C 1
ATOM 786 O O . ASN A 1 101 ? -10.048 -18.367 0.881 1.00 89.12 101 ASN A O 1
ATOM 790 N N . PRO A 1 102 ? -10.169 -20.469 0.086 1.00 86.31 102 PRO A N 1
ATOM 791 C CA . PRO A 1 102 ? -9.278 -20.231 -1.054 1.00 86.31 102 PRO A CA 1
ATOM 792 C C . PRO A 1 102 ? -9.885 -19.361 -2.163 1.00 86.31 102 PRO A C 1
ATOM 794 O O . PRO A 1 102 ? -9.135 -18.883 -3.009 1.00 86.31 102 PRO A O 1
ATOM 797 N N . ASP A 1 103 ? -11.205 -19.178 -2.152 1.00 89.69 103 ASP A N 1
ATOM 798 C CA . ASP A 1 103 ? -11.986 -18.449 -3.152 1.00 89.69 103 ASP A CA 1
ATOM 799 C C . ASP A 1 103 ? -12.841 -17.376 -2.449 1.00 89.69 103 ASP A C 1
ATOM 801 O O . ASP A 1 103 ? -14.069 -17.333 -2.560 1.00 89.69 103 ASP A O 1
ATOM 805 N N . ALA A 1 104 ? -12.198 -16.556 -1.616 1.00 91.31 104 ALA A N 1
ATOM 806 C CA . ALA A 1 104 ? -12.852 -15.500 -0.858 1.00 91.31 104 ALA A CA 1
ATOM 807 C C . ALA A 1 104 ? -12.994 -14.229 -1.704 1.00 91.31 104 ALA A C 1
ATOM 809 O O . ALA A 1 104 ? -12.002 -13.697 -2.192 1.00 91.31 104 ALA A O 1
ATOM 810 N N . ASP A 1 105 ? -14.212 -13.697 -1.801 1.00 93.94 105 ASP A N 1
ATOM 811 C CA . ASP A 1 105 ? -14.461 -12.357 -2.356 1.00 93.94 105 ASP A CA 1
ATOM 812 C C . ASP A 1 105 ? -14.352 -11.258 -1.276 1.00 93.94 105 ASP A C 1
ATOM 814 O O . ASP A 1 105 ? -14.167 -10.086 -1.591 1.00 93.94 105 ASP A O 1
ATOM 818 N N . GLU A 1 106 ? -14.428 -11.617 0.011 1.00 95.44 106 GLU A N 1
ATOM 819 C CA . GLU A 1 106 ? -14.267 -10.698 1.145 1.00 95.44 106 GLU A CA 1
ATOM 820 C C . GLU A 1 106 ? -13.554 -11.393 2.313 1.00 95.44 106 GLU A C 1
ATOM 822 O O . GLU A 1 106 ? -13.851 -12.545 2.649 1.00 95.44 106 GLU A O 1
ATOM 827 N N . VAL A 1 107 ? -12.644 -10.674 2.973 1.00 94.31 107 VAL A N 1
ATOM 828 C CA . VAL A 1 107 ? -11.935 -11.141 4.169 1.00 94.31 107 VAL A CA 1
ATOM 829 C C . VAL A 1 107 ? -11.903 -10.048 5.232 1.00 94.31 107 VAL A C 1
ATOM 831 O O . VAL A 1 107 ? -11.406 -8.950 5.002 1.00 94.31 107 VAL A O 1
ATOM 834 N N . ARG A 1 108 ? -12.368 -10.378 6.434 1.00 96.00 108 ARG A N 1
ATOM 835 C CA . ARG A 1 108 ? -12.413 -9.517 7.609 1.00 96.00 108 ARG A CA 1
ATOM 836 C C . ARG A 1 108 ? -11.771 -10.206 8.803 1.00 96.00 108 ARG A C 1
ATOM 838 O O . ARG A 1 108 ? -12.136 -11.315 9.196 1.00 96.00 108 ARG A O 1
ATOM 845 N N . PHE A 1 109 ? -10.848 -9.507 9.441 1.00 95.69 109 PHE A N 1
ATOM 846 C CA . PHE A 1 109 ? -10.243 -9.944 10.694 1.00 95.69 109 PHE A CA 1
ATOM 847 C C . PHE A 1 109 ? -9.863 -8.744 11.552 1.00 95.69 109 PHE A C 1
ATOM 849 O O . PHE A 1 109 ? -9.787 -7.611 11.087 1.00 95.69 109 PHE A O 1
ATOM 856 N N . THR A 1 110 ? -9.648 -8.979 12.838 1.00 97.38 110 THR A N 1
ATOM 857 C CA . THR A 1 110 ? -9.153 -7.979 13.782 1.00 97.38 110 THR A CA 1
ATOM 858 C C . THR A 1 110 ? -7.716 -8.308 14.138 1.00 97.38 110 THR A C 1
ATOM 860 O O . THR A 1 110 ? -7.427 -9.446 14.485 1.00 97.38 110 THR A O 1
ATOM 863 N N . ALA A 1 111 ? -6.832 -7.316 14.079 1.00 96.75 111 ALA A N 1
ATOM 864 C CA . ALA A 1 111 ? -5.454 -7.417 14.540 1.00 96.75 111 ALA A CA 1
ATOM 865 C C . ALA A 1 111 ? -5.262 -6.631 15.842 1.00 96.75 111 ALA A C 1
ATOM 867 O O . ALA A 1 111 ? -5.641 -5.459 15.947 1.00 96.75 111 ALA A O 1
ATOM 868 N N . THR A 1 112 ? -4.629 -7.265 16.821 1.00 97.00 112 THR A N 1
ATOM 869 C CA . THR A 1 112 ? -4.248 -6.687 18.108 1.00 97.00 112 THR A CA 1
ATOM 870 C C . THR A 1 112 ? -2.785 -6.278 18.056 1.00 97.00 112 THR A C 1
ATOM 872 O O . THR A 1 112 ? -1.890 -7.092 17.830 1.00 97.00 112 THR A O 1
ATOM 875 N N . TYR A 1 113 ? -2.530 -4.993 18.276 1.00 96.31 113 TYR A N 1
ATOM 876 C CA . TYR A 1 113 ? -1.189 -4.427 18.256 1.00 96.31 113 TYR A CA 1
ATOM 877 C C . TYR A 1 113 ? -0.591 -4.357 19.662 1.00 96.31 113 TYR A C 1
ATOM 879 O O . TYR A 1 113 ? -1.294 -4.344 20.672 1.00 96.31 113 TYR A O 1
ATOM 887 N N . THR A 1 114 ? 0.736 -4.255 19.745 1.00 93.44 114 THR A N 1
ATOM 888 C CA . THR A 1 114 ? 1.468 -4.004 20.991 1.00 93.44 114 THR A CA 1
ATOM 889 C C . THR A 1 114 ? 0.872 -2.803 21.720 1.00 93.44 114 THR A C 1
ATOM 891 O O . THR A 1 114 ? 0.798 -1.717 21.145 1.00 93.44 114 THR A O 1
ATOM 894 N N . GLY A 1 115 ? 0.480 -2.998 22.980 1.00 90.00 115 GLY A N 1
ATOM 895 C CA . GLY A 1 115 ? -0.280 -2.021 23.765 1.00 90.00 115 GLY A CA 1
ATOM 896 C C . GLY A 1 115 ? -1.778 -2.332 23.857 1.00 90.00 115 GLY A C 1
ATOM 897 O O . GLY A 1 115 ? -2.464 -1.688 24.640 1.00 90.00 115 GLY A O 1
ATOM 898 N N . GLY A 1 116 ? -2.286 -3.320 23.111 1.00 94.06 116 GLY A N 1
ATOM 899 C CA . GLY A 1 116 ? -3.662 -3.826 23.194 1.00 94.06 116 GLY A CA 1
ATOM 900 C C . GLY A 1 116 ? -4.672 -3.125 22.281 1.00 94.06 116 GLY A C 1
ATOM 901 O O . GLY A 1 116 ? -5.833 -3.514 22.260 1.00 94.06 116 GLY A O 1
ATOM 902 N N . THR A 1 117 ? -4.255 -2.113 21.515 1.00 96.94 117 THR A N 1
ATOM 903 C CA . THR A 1 117 ? -5.133 -1.451 20.538 1.00 96.94 117 THR A CA 1
ATOM 904 C C . THR A 1 117 ? -5.487 -2.425 19.414 1.00 96.94 117 THR A C 1
ATOM 906 O O . THR A 1 117 ? -4.601 -3.074 18.854 1.00 96.94 117 THR A O 1
ATOM 909 N N . LYS A 1 118 ? -6.776 -2.516 19.081 1.00 97.69 118 LYS A N 1
ATOM 910 C CA . LYS A 1 118 ? -7.316 -3.436 18.076 1.00 97.69 118 LYS A CA 1
ATOM 911 C C . LYS A 1 118 ? -7.792 -2.683 16.847 1.00 97.69 118 LYS A C 1
ATOM 913 O O . LYS A 1 118 ? -8.479 -1.663 16.953 1.00 97.69 118 LYS A O 1
ATOM 918 N N . VAL A 1 119 ? -7.463 -3.221 15.681 1.00 97.88 119 VAL A N 1
ATOM 919 C CA . VAL A 1 119 ? -7.851 -2.679 14.379 1.00 97.88 119 VAL A CA 1
ATOM 920 C C . VAL A 1 119 ? -8.579 -3.766 13.603 1.00 97.88 119 VAL A C 1
ATOM 922 O O . VAL A 1 119 ? -8.014 -4.831 13.368 1.00 97.88 119 VAL A O 1
ATOM 925 N N . GLN A 1 120 ? -9.820 -3.499 13.208 1.00 97.81 120 GLN A N 1
ATOM 926 C CA . GLN A 1 120 ? -10.519 -4.297 12.210 1.00 97.81 120 GLN A CA 1
ATOM 927 C C . GLN A 1 120 ? -9.946 -3.974 10.831 1.00 97.81 120 GLN A C 1
ATOM 929 O O . GLN A 1 120 ? -9.712 -2.810 10.502 1.00 97.81 120 GLN A O 1
ATOM 934 N N . ILE A 1 121 ? -9.717 -5.021 10.058 1.00 97.38 121 ILE A N 1
ATOM 935 C CA . ILE A 1 121 ? -9.145 -5.005 8.725 1.00 97.38 121 ILE A CA 1
ATOM 936 C C . ILE A 1 121 ? -10.146 -5.670 7.792 1.00 97.38 121 ILE A C 1
ATOM 938 O O . ILE A 1 121 ? -10.655 -6.748 8.099 1.00 97.38 121 ILE A O 1
ATOM 942 N N . ASP A 1 122 ? -10.390 -5.025 6.659 1.00 96.56 122 ASP A N 1
ATOM 943 C CA . ASP A 1 122 ? -11.362 -5.446 5.658 1.00 96.56 122 ASP A CA 1
ATOM 944 C C . ASP A 1 122 ? -10.682 -5.543 4.292 1.00 96.56 122 ASP A C 1
ATOM 946 O O . ASP A 1 122 ? -9.998 -4.611 3.872 1.00 96.56 122 ASP A O 1
ATOM 950 N N . HIS A 1 123 ? -10.886 -6.657 3.600 1.00 95.88 123 HIS A N 1
ATOM 951 C CA . HIS A 1 123 ? -10.499 -6.869 2.212 1.00 95.88 123 HIS A CA 1
ATOM 952 C C . HIS A 1 123 ? -11.750 -7.162 1.403 1.00 95.88 123 HIS A C 1
ATOM 954 O O . HIS A 1 123 ? -12.537 -8.019 1.792 1.00 95.88 123 HIS A O 1
ATOM 960 N N . GLU A 1 124 ? -11.883 -6.522 0.252 1.00 96.69 124 GLU A N 1
ATOM 961 C CA . GLU A 1 124 ? -12.854 -6.894 -0.771 1.00 96.69 124 GLU A CA 1
ATOM 962 C C . GLU A 1 124 ? -12.097 -7.137 -2.073 1.00 96.69 124 GLU A C 1
ATOM 964 O O . GLU A 1 124 ? -11.298 -6.304 -2.517 1.00 96.69 124 GLU A O 1
ATOM 969 N N . PHE A 1 125 ? -12.325 -8.294 -2.677 1.00 94.44 125 PHE A N 1
ATOM 970 C CA . PHE A 1 125 ? -11.668 -8.724 -3.894 1.00 94.44 125 PHE A CA 1
ATOM 971 C C . PHE A 1 125 ? -12.683 -8.773 -5.025 1.00 94.44 125 PHE A C 1
ATOM 973 O O . PHE A 1 125 ? -13.768 -9.335 -4.911 1.00 94.44 125 PHE A O 1
ATOM 980 N N . SER A 1 126 ? -12.332 -8.169 -6.154 1.00 91.38 126 SER A N 1
ATOM 981 C CA . SER A 1 126 ? -13.150 -8.252 -7.357 1.00 91.38 126 SER A CA 1
ATOM 982 C C . SER A 1 126 ? -12.272 -8.268 -8.604 1.00 91.38 126 SER A C 1
ATOM 984 O O . SER A 1 126 ? -11.042 -8.181 -8.552 1.00 91.38 126 SER A O 1
ATOM 986 N N . ARG A 1 127 ? -12.892 -8.432 -9.775 1.00 84.75 127 ARG A N 1
ATOM 987 C CA . ARG A 1 127 ? -12.157 -8.521 -11.043 1.00 84.75 127 ARG A CA 1
ATOM 988 C C . ARG A 1 127 ? -11.358 -7.241 -11.294 1.00 84.75 127 ARG A C 1
ATOM 990 O O . ARG A 1 127 ? -11.931 -6.208 -11.627 1.00 84.75 127 ARG A O 1
ATOM 997 N N . GLY A 1 128 ? -10.033 -7.339 -11.201 1.00 86.88 128 GLY A N 1
ATOM 998 C CA . GLY A 1 128 ? -9.133 -6.213 -11.456 1.00 86.88 128 GLY A CA 1
ATOM 999 C C . GLY A 1 128 ? -8.972 -5.246 -10.281 1.00 86.88 128 GLY A C 1
ATOM 1000 O O . GLY A 1 128 ? -8.290 -4.240 -10.463 1.00 86.88 128 GLY A O 1
ATOM 1001 N N . LYS A 1 129 ? -9.580 -5.507 -9.113 1.00 93.50 129 LYS A N 1
ATOM 1002 C CA . LYS A 1 129 ? -9.543 -4.583 -7.973 1.00 93.50 129 LYS A CA 1
ATOM 1003 C C . LYS A 1 129 ? -9.394 -5.283 -6.630 1.00 93.50 129 LYS A C 1
ATOM 1005 O O . LYS A 1 129 ? -9.933 -6.368 -6.420 1.00 93.50 129 LYS A O 1
ATOM 1010 N N . VAL A 1 130 ? -8.728 -4.598 -5.709 1.00 95.81 130 VAL A N 1
ATOM 1011 C CA . VAL A 1 130 ? -8.678 -4.934 -4.284 1.00 95.81 130 VAL A CA 1
ATOM 1012 C C . VAL A 1 130 ? -9.027 -3.681 -3.493 1.00 95.81 130 VAL A C 1
ATOM 1014 O O . VAL A 1 130 ? -8.401 -2.642 -3.697 1.00 95.81 130 VAL A O 1
ATOM 1017 N N . LEU A 1 131 ? -10.013 -3.771 -2.602 1.00 97.56 131 LEU A N 1
ATOM 1018 C CA . LEU A 1 131 ? -10.335 -2.715 -1.643 1.00 97.56 131 LEU A CA 1
ATOM 1019 C C . LEU A 1 131 ? -9.853 -3.129 -0.257 1.00 97.56 131 LEU A C 1
ATOM 1021 O O . LEU A 1 131 ? -10.091 -4.257 0.166 1.00 97.56 131 LEU A O 1
ATOM 1025 N N . LEU A 1 132 ? -9.183 -2.220 0.445 1.00 98.00 132 LEU A N 1
ATOM 1026 C CA . LEU A 1 132 ? -8.582 -2.468 1.752 1.00 98.00 132 LEU A CA 1
ATOM 1027 C C . LEU A 1 132 ? -9.027 -1.391 2.741 1.00 98.00 132 LEU A C 1
ATOM 1029 O O . LEU A 1 132 ? -8.749 -0.206 2.552 1.00 98.00 132 LEU A O 1
ATOM 1033 N N . GLY A 1 133 ? -9.716 -1.803 3.799 1.00 97.44 133 GLY A N 1
ATOM 1034 C CA . GLY A 1 133 ? -10.216 -0.941 4.864 1.00 97.44 133 GLY A CA 1
ATOM 1035 C C . GLY A 1 133 ? -9.522 -1.207 6.194 1.00 97.44 133 GLY A C 1
ATOM 1036 O O . GLY A 1 133 ? -9.094 -2.325 6.481 1.00 97.44 133 GLY A O 1
ATOM 1037 N N . VAL A 1 134 ? -9.430 -0.166 7.023 1.00 97.75 134 VAL A N 1
ATOM 1038 C CA . VAL A 1 134 ? -9.004 -0.286 8.422 1.00 97.75 134 VAL A CA 1
ATOM 1039 C C . VAL A 1 134 ? -9.917 0.532 9.324 1.00 97.75 134 VAL A C 1
ATOM 1041 O O . VAL A 1 134 ? -10.329 1.640 8.973 1.00 97.75 134 VAL A O 1
ATOM 1044 N N . LYS A 1 135 ? -10.192 0.011 10.519 1.00 97.44 135 LYS A N 1
ATOM 1045 C CA . LYS A 1 135 ? -10.963 0.701 11.555 1.00 97.44 135 LYS A CA 1
ATOM 1046 C C . LYS A 1 135 ? -10.406 0.386 12.932 1.00 97.44 135 LYS A C 1
ATOM 1048 O O . LYS A 1 135 ? -10.333 -0.775 13.321 1.00 97.44 135 LYS A O 1
ATOM 1053 N N . VAL A 1 136 ? -10.045 1.407 13.706 1.00 96.81 136 VAL A N 1
ATOM 1054 C CA . VAL A 1 136 ? -9.680 1.207 15.116 1.00 96.81 136 VAL A CA 1
ATOM 1055 C C . VAL A 1 136 ? -10.954 0.867 15.891 1.00 96.81 136 VAL A C 1
ATOM 1057 O O . VAL A 1 136 ? -11.866 1.687 15.970 1.00 96.81 136 VAL A O 1
ATOM 1060 N N . VAL A 1 137 ? -11.040 -0.349 16.434 1.00 96.56 137 VAL A N 1
ATOM 1061 C CA . VAL A 1 137 ? -12.229 -0.833 17.165 1.00 96.56 137 VAL A CA 1
ATOM 1062 C C . VAL A 1 137 ? -12.059 -0.762 18.678 1.00 96.56 137 VAL A C 1
ATOM 1064 O O . VAL A 1 137 ? -13.041 -0.627 19.401 1.00 96.56 137 VAL A O 1
ATOM 1067 N N . GLU A 1 138 ? -10.819 -0.796 19.163 1.00 96.44 138 GLU A N 1
ATOM 1068 C CA . GLU A 1 138 ? -10.497 -0.628 20.579 1.00 96.44 138 GLU A CA 1
ATOM 1069 C C . GLU A 1 138 ? -9.183 0.142 20.707 1.00 96.44 138 GLU A C 1
ATOM 1071 O O . GLU A 1 138 ? -8.160 -0.294 20.182 1.00 96.44 138 GLU A O 1
ATOM 1076 N N . LYS A 1 139 ? -9.201 1.285 21.400 1.00 95.12 139 LYS A N 1
ATOM 1077 C CA . LYS A 1 139 ? -8.015 2.107 21.674 1.00 95.12 139 LYS A CA 1
ATOM 1078 C C . LYS A 1 139 ? -7.684 2.034 23.161 1.00 95.12 139 LYS A C 1
ATOM 1080 O O . LYS A 1 139 ? -8.520 2.356 23.997 1.00 95.12 139 LYS A O 1
ATOM 1085 N N . THR A 1 140 ? -6.449 1.661 23.476 1.00 93.94 140 THR A N 1
ATOM 1086 C CA . THR A 1 140 ? -5.983 1.429 24.857 1.00 93.94 140 THR A CA 1
ATOM 1087 C C . THR A 1 140 ? -5.034 2.509 25.382 1.00 93.94 140 THR A C 1
ATOM 1089 O O . THR A 1 140 ? -4.647 2.481 26.546 1.00 93.94 140 THR A O 1
ATOM 1092 N N . THR A 1 141 ? -4.647 3.462 24.531 1.00 92.88 141 THR A N 1
ATOM 1093 C CA . THR A 1 141 ? -3.722 4.562 24.841 1.00 92.88 141 THR A CA 1
ATOM 1094 C C . THR A 1 141 ? -4.431 5.915 24.775 1.00 92.88 141 THR A C 1
ATOM 1096 O O . THR A 1 141 ? -5.359 6.116 23.985 1.00 92.88 141 THR A O 1
ATOM 1099 N N . GLU A 1 142 ? -3.977 6.876 25.578 1.00 93.38 142 GLU A N 1
ATOM 1100 C CA . GLU A 1 142 ? -4.433 8.268 25.494 1.00 93.38 142 GLU A CA 1
ATOM 1101 C C . GLU A 1 142 ? -3.853 8.972 24.257 1.00 93.38 142 GLU A C 1
ATOM 1103 O O . GLU A 1 142 ? -4.537 9.787 23.634 1.00 93.38 142 GLU A O 1
ATOM 1108 N N . ASN A 1 143 ? -2.646 8.587 23.826 1.00 95.38 143 ASN A N 1
ATOM 1109 C CA . ASN A 1 143 ? -1.958 9.188 22.683 1.00 95.38 143 ASN A CA 1
ATOM 1110 C C . ASN A 1 143 ? -2.764 9.043 21.381 1.00 95.38 143 ASN A C 1
ATOM 1112 O O . ASN A 1 143 ? -3.475 8.048 21.207 1.00 95.38 143 ASN A O 1
ATOM 1116 N N . PRO A 1 144 ? -2.666 9.989 20.434 1.00 95.06 144 PRO A N 1
ATOM 1117 C CA . PRO A 1 144 ? -3.217 9.814 19.096 1.00 95.06 144 PRO A CA 1
ATOM 1118 C C . PRO A 1 144 ? -2.693 8.538 18.430 1.00 95.06 144 PRO A C 1
ATOM 1120 O O . PRO A 1 144 ? -1.504 8.220 18.502 1.00 95.06 144 PRO A O 1
ATOM 1123 N N . VAL A 1 145 ? -3.591 7.814 17.763 1.00 95.69 145 VAL A N 1
ATOM 1124 C CA . VAL A 1 145 ? -3.257 6.634 16.959 1.00 95.69 145 VAL A CA 1
ATOM 1125 C C . VAL A 1 145 ? -3.808 6.807 15.554 1.00 95.69 145 VAL A C 1
ATOM 1127 O O . VAL A 1 145 ? -4.838 7.452 15.367 1.00 95.69 145 VAL A O 1
ATOM 1130 N N . ARG A 1 146 ? -3.138 6.210 14.571 1.00 95.62 146 ARG A N 1
ATOM 1131 C CA . ARG A 1 146 ? -3.628 6.131 13.195 1.00 95.62 146 ARG A CA 1
ATOM 1132 C C . ARG A 1 146 ? -3.346 4.753 12.618 1.00 95.62 146 ARG A C 1
ATOM 1134 O O . ARG A 1 146 ? -2.206 4.287 12.644 1.00 95.62 146 ARG A O 1
ATOM 1141 N N . ALA A 1 147 ? -4.394 4.106 12.122 1.00 97.31 147 ALA A N 1
ATOM 1142 C CA . ALA A 1 147 ? -4.276 2.880 11.349 1.00 97.31 147 ALA A CA 1
ATOM 1143 C C . ALA A 1 147 ? -4.105 3.216 9.861 1.00 97.31 147 ALA A C 1
ATOM 1145 O O . ALA A 1 147 ? -4.501 4.291 9.410 1.00 97.31 147 ALA A O 1
ATOM 1146 N N . GLY A 1 148 ? -3.509 2.311 9.097 1.00 97.69 148 GLY A N 1
ATOM 1147 C CA . GLY A 1 148 ? -3.346 2.476 7.659 1.00 97.69 148 GLY A CA 1
ATOM 1148 C C . GLY A 1 148 ? -2.958 1.183 6.965 1.00 97.69 148 GLY A C 1
ATOM 1149 O O . GLY A 1 148 ? -2.779 0.141 7.600 1.00 97.69 148 GLY A O 1
ATOM 1150 N N . VAL A 1 149 ? -2.791 1.287 5.654 1.00 98.25 149 VAL A N 1
ATOM 1151 C CA . VAL A 1 149 ? -2.375 0.188 4.785 1.00 98.25 149 VAL A CA 1
ATOM 1152 C C . VAL A 1 149 ? -1.065 0.577 4.119 1.00 98.25 149 VAL A C 1
ATOM 1154 O O . VAL A 1 149 ? -0.982 1.606 3.457 1.00 98.25 149 VAL A O 1
ATOM 1157 N N . GLU A 1 150 ? -0.028 -0.228 4.300 1.00 97.69 150 GLU A N 1
ATOM 1158 C CA . GLU A 1 150 ? 1.279 -0.055 3.676 1.00 97.69 150 GLU A CA 1
ATOM 1159 C C . GLU A 1 150 ? 1.452 -1.109 2.588 1.00 97.69 150 GLU A C 1
ATOM 1161 O O . GLU A 1 150 ? 1.515 -2.307 2.862 1.00 97.69 150 GLU A O 1
ATOM 1166 N N . THR A 1 151 ? 1.537 -0.653 1.344 1.00 97.25 151 THR A N 1
ATOM 1167 C CA . THR A 1 151 ? 1.770 -1.507 0.185 1.00 97.25 151 THR A CA 1
ATOM 1168 C C . THR A 1 151 ? 3.216 -1.376 -0.268 1.00 97.25 151 THR A C 1
ATOM 1170 O O . THR A 1 151 ? 3.658 -0.281 -0.595 1.00 97.25 151 THR A O 1
ATOM 1173 N N . MET A 1 152 ? 3.956 -2.477 -0.307 1.00 95.00 152 MET A N 1
ATOM 1174 C CA . MET A 1 152 ? 5.324 -2.556 -0.802 1.00 95.00 152 MET A CA 1
ATOM 1175 C C . MET A 1 152 ? 5.331 -3.047 -2.249 1.00 95.00 152 MET A C 1
ATOM 1177 O O . MET A 1 152 ? 4.890 -4.161 -2.548 1.00 95.00 152 MET A O 1
ATOM 1181 N N . VAL A 1 153 ? 5.892 -2.230 -3.135 1.00 90.75 153 VAL A N 1
ATOM 1182 C CA . VAL A 1 153 ? 6.261 -2.644 -4.488 1.00 90.75 153 VAL A CA 1
ATOM 1183 C C . VAL A 1 153 ? 7.647 -3.278 -4.429 1.00 90.75 153 VAL A C 1
ATOM 1185 O O . VAL A 1 153 ? 8.584 -2.680 -3.898 1.00 90.75 153 VAL A O 1
ATOM 1188 N N . GLY A 1 154 ? 7.762 -4.504 -4.943 1.00 82.88 154 GLY A N 1
ATOM 1189 C CA . GLY A 1 154 ? 9.022 -5.239 -4.993 1.00 82.88 154 GLY A CA 1
ATOM 1190 C C . GLY A 1 154 ? 10.100 -4.555 -5.838 1.00 82.88 154 GLY A C 1
ATOM 1191 O O . GLY A 1 154 ? 9.833 -3.662 -6.641 1.00 82.88 154 GLY A O 1
ATOM 1192 N N . ASP A 1 155 ? 11.340 -5.004 -5.659 1.00 85.62 155 ASP A N 1
ATOM 1193 C CA . ASP A 1 155 ? 12.500 -4.505 -6.396 1.00 85.62 155 ASP A CA 1
ATOM 1194 C C . ASP A 1 155 ? 12.478 -5.035 -7.842 1.00 85.62 155 ASP A C 1
ATOM 1196 O O . ASP A 1 155 ? 12.909 -6.160 -8.124 1.00 85.62 155 ASP A O 1
ATOM 1200 N N . LEU A 1 156 ? 11.940 -4.225 -8.759 1.00 82.19 156 LEU A N 1
ATOM 1201 C CA . LEU A 1 156 ? 11.762 -4.584 -10.170 1.00 82.19 156 LEU A CA 1
ATOM 1202 C C . LEU A 1 156 ? 13.099 -4.783 -10.907 1.00 82.19 156 LEU A C 1
ATOM 1204 O O . LEU A 1 156 ? 13.132 -5.447 -11.948 1.00 82.19 156 LEU A O 1
ATOM 1208 N N . PHE A 1 157 ? 14.195 -4.241 -10.363 1.00 83.06 157 PHE A N 1
ATOM 1209 C CA . PHE A 1 157 ? 15.520 -4.202 -10.987 1.00 83.06 157 PHE A CA 1
ATOM 1210 C C . PHE A 1 157 ? 16.635 -4.674 -10.036 1.00 83.06 157 PHE A C 1
ATOM 1212 O O . PHE A 1 157 ? 17.779 -4.242 -10.139 1.00 83.06 157 PHE A O 1
ATOM 1219 N N . ARG A 1 158 ? 16.327 -5.630 -9.151 1.00 77.81 158 ARG A N 1
ATOM 1220 C CA . ARG A 1 158 ? 17.163 -6.066 -8.012 1.00 77.81 158 ARG A CA 1
ATOM 1221 C C . ARG A 1 158 ? 18.653 -6.277 -8.266 1.00 77.81 158 ARG A C 1
ATOM 1223 O O . ARG A 1 158 ? 19.459 -6.048 -7.370 1.00 77.81 158 ARG A O 1
ATOM 1230 N N . ASN A 1 159 ? 19.020 -6.762 -9.447 1.00 79.19 159 ASN A N 1
ATOM 1231 C CA . ASN A 1 159 ? 20.404 -7.106 -9.768 1.00 79.19 159 ASN A CA 1
ATOM 1232 C C . ASN A 1 159 ? 21.060 -6.135 -10.758 1.00 79.19 159 ASN A C 1
ATOM 1234 O O . ASN A 1 159 ? 22.165 -6.417 -11.208 1.00 79.19 159 ASN A O 1
ATOM 1238 N N . ILE A 1 160 ? 20.418 -5.015 -11.106 1.00 80.31 160 ILE A N 1
ATOM 1239 C CA . ILE A 1 160 ? 20.907 -4.130 -12.172 1.00 80.31 160 ILE A CA 1
ATOM 1240 C C . ILE A 1 160 ? 22.322 -3.604 -11.895 1.00 80.31 160 ILE A C 1
ATOM 1242 O O . ILE A 1 160 ? 23.175 -3.683 -12.767 1.00 80.31 160 ILE A O 1
ATOM 1246 N N . GLU A 1 161 ? 22.621 -3.215 -10.654 1.00 78.06 161 GLU A N 1
ATOM 1247 C CA . GLU A 1 161 ? 23.945 -2.711 -10.249 1.00 78.06 161 GLU A CA 1
ATOM 1248 C C . GLU A 1 161 ? 25.036 -3.795 -10.198 1.00 78.06 161 GLU A C 1
ATOM 1250 O O . GLU A 1 161 ? 26.225 -3.486 -10.153 1.00 78.06 161 GLU A O 1
ATOM 1255 N N . ARG A 1 162 ? 24.643 -5.075 -10.155 1.00 80.62 162 ARG A N 1
ATOM 1256 C CA . ARG A 1 162 ? 25.570 -6.216 -10.206 1.00 80.62 162 ARG A CA 1
ATOM 1257 C C . ARG A 1 162 ? 25.807 -6.667 -11.643 1.00 80.62 162 ARG A C 1
ATOM 1259 O O . ARG A 1 162 ? 26.914 -7.070 -11.984 1.00 80.62 162 ARG A O 1
ATOM 1266 N N . ASP A 1 163 ? 24.745 -6.670 -12.439 1.00 81.25 163 ASP A N 1
ATOM 1267 C CA . ASP A 1 163 ? 24.723 -7.261 -13.772 1.00 81.25 163 ASP A CA 1
ATOM 1268 C C . ASP A 1 163 ? 25.193 -6.267 -14.854 1.00 81.25 163 ASP A C 1
ATOM 1270 O O . ASP A 1 163 ? 25.442 -6.683 -15.984 1.00 81.25 163 ASP A O 1
ATOM 1274 N N . VAL A 1 164 ? 25.324 -4.977 -14.518 1.00 81.44 164 VAL A N 1
ATOM 1275 C CA . VAL A 1 164 ? 25.728 -3.901 -15.433 1.00 81.44 164 VAL A CA 1
ATOM 1276 C C . VAL A 1 164 ? 26.975 -3.181 -14.895 1.00 81.44 164 VAL A C 1
ATOM 1278 O O . VAL A 1 164 ? 26.995 -2.811 -13.716 1.00 81.44 164 VAL A O 1
ATOM 1281 N N . PRO A 1 165 ? 28.021 -2.969 -15.719 1.00 83.56 165 PRO A N 1
ATOM 1282 C CA . PRO A 1 165 ? 29.153 -2.111 -15.368 1.00 83.56 165 PRO A CA 1
ATOM 1283 C C . PRO A 1 165 ? 28.701 -0.703 -14.958 1.00 83.56 165 PRO A C 1
ATOM 1285 O O . PRO A 1 165 ? 27.740 -0.167 -15.498 1.00 83.56 165 PRO A O 1
ATOM 1288 N N . LYS A 1 166 ? 29.390 -0.072 -13.999 1.00 80.50 166 LYS A N 1
ATOM 1289 C CA . LYS A 1 166 ? 28.979 1.246 -13.471 1.00 80.50 166 LYS A CA 1
ATOM 1290 C C . LYS A 1 166 ? 28.944 2.345 -14.533 1.00 80.50 166 LYS A C 1
ATOM 1292 O O . LYS A 1 166 ? 28.131 3.251 -14.425 1.00 80.50 166 LYS A O 1
ATOM 1297 N N . ASP A 1 167 ? 29.844 2.270 -15.502 1.00 81.88 167 ASP A N 1
ATOM 1298 C CA . ASP A 1 167 ? 29.970 3.180 -16.638 1.00 81.88 167 ASP A CA 1
ATOM 1299 C C . ASP A 1 167 ? 28.870 2.994 -17.692 1.00 81.88 167 ASP A C 1
ATOM 1301 O O . ASP A 1 167 ? 28.620 3.916 -18.455 1.00 81.88 167 ASP A O 1
ATOM 1305 N N . GLU A 1 168 ? 28.177 1.853 -17.688 1.00 81.62 168 GLU A N 1
ATOM 1306 C CA . GLU A 1 168 ? 27.031 1.562 -18.564 1.00 81.62 168 GLU A CA 1
ATOM 1307 C C . GLU A 1 168 ? 25.689 1.635 -17.815 1.00 81.62 168 GLU A C 1
ATOM 1309 O O . GLU A 1 168 ? 24.624 1.483 -18.411 1.00 81.62 168 GLU A O 1
ATOM 1314 N N . LEU A 1 169 ? 25.714 1.823 -16.490 1.00 77.81 169 LEU A N 1
ATOM 1315 C CA . LEU A 1 169 ? 24.513 1.759 -15.663 1.00 77.81 169 LEU A CA 1
ATOM 1316 C C . LEU A 1 169 ? 23.520 2.857 -16.038 1.00 77.81 169 LEU A C 1
ATOM 1318 O O . LEU A 1 169 ? 22.340 2.559 -16.143 1.00 77.81 169 LEU A O 1
ATOM 1322 N N . GLU A 1 170 ? 23.983 4.085 -16.269 1.00 74.50 170 GLU A N 1
ATOM 1323 C CA . GLU A 1 170 ? 23.127 5.215 -16.655 1.00 74.50 170 GLU A CA 1
ATOM 1324 C C . GLU A 1 170 ? 22.419 4.945 -17.993 1.00 74.50 170 GLU A C 1
ATOM 1326 O O . GLU A 1 170 ? 21.194 4.980 -18.050 1.00 74.50 170 GLU A O 1
ATOM 1331 N N . ASP A 1 171 ? 23.159 4.501 -19.013 1.00 76.00 171 ASP A N 1
ATOM 1332 C CA . ASP A 1 171 ? 22.600 4.133 -20.322 1.00 76.00 171 ASP A CA 1
ATOM 1333 C C . ASP A 1 171 ? 21.590 2.974 -20.224 1.00 76.00 171 ASP A C 1
ATOM 1335 O O . ASP A 1 171 ? 20.575 2.939 -20.922 1.00 76.00 171 ASP A O 1
ATOM 1339 N N . VAL A 1 172 ? 21.846 1.999 -19.345 1.00 75.00 172 VAL A N 1
ATOM 1340 C CA . VAL A 1 172 ? 20.942 0.862 -19.132 1.00 75.00 172 VAL A CA 1
ATOM 1341 C C . VAL A 1 172 ? 19.726 1.243 -18.285 1.00 75.00 172 VAL A C 1
ATOM 1343 O O . VAL A 1 172 ? 18.652 0.672 -18.493 1.00 75.00 172 VAL A O 1
ATOM 1346 N N . LEU A 1 173 ? 19.863 2.175 -17.340 1.00 72.81 173 LEU A N 1
ATOM 1347 C CA . LEU A 1 173 ? 18.737 2.756 -16.610 1.00 72.81 173 LEU A CA 1
ATOM 1348 C C . LEU A 1 173 ? 17.829 3.511 -17.589 1.00 72.81 173 LEU A C 1
ATOM 1350 O O . LEU A 1 173 ? 16.620 3.265 -17.599 1.00 72.81 173 LEU A O 1
ATOM 1354 N N . ASP A 1 174 ? 18.419 4.305 -18.479 1.00 69.81 174 ASP A N 1
ATOM 1355 C CA . ASP A 1 174 ? 17.706 5.023 -19.531 1.00 69.81 174 ASP A CA 1
ATOM 1356 C C . ASP A 1 174 ? 16.987 4.059 -20.491 1.00 69.81 174 ASP A C 1
ATOM 1358 O O . ASP A 1 174 ? 15.780 4.173 -20.688 1.00 69.81 174 ASP A O 1
ATOM 1362 N N . ASP A 1 175 ? 17.650 3.032 -21.026 1.00 70.69 175 ASP A N 1
ATOM 1363 C CA . ASP A 1 175 ? 17.020 2.125 -22.001 1.00 70.69 175 ASP A CA 1
ATOM 1364 C C . ASP A 1 175 ? 16.025 1.127 -21.364 1.00 70.69 175 ASP A C 1
ATOM 1366 O O . ASP A 1 175 ? 14.935 0.874 -21.893 1.00 70.69 175 ASP A O 1
ATOM 1370 N N . LYS A 1 176 ? 16.358 0.541 -20.202 1.00 64.81 176 LYS A N 1
ATOM 1371 C CA . LYS A 1 176 ? 15.560 -0.547 -19.595 1.00 64.81 176 LYS A CA 1
ATOM 1372 C C . LYS A 1 176 ? 14.511 -0.072 -18.596 1.00 64.81 176 LYS A C 1
ATOM 1374 O O . LYS A 1 176 ? 13.546 -0.813 -18.372 1.00 64.81 176 LYS A O 1
ATOM 1379 N N . ILE A 1 177 ? 14.678 1.102 -17.978 1.00 68.56 177 ILE A N 1
ATOM 1380 C CA . ILE A 1 177 ? 13.763 1.602 -16.939 1.00 68.56 177 ILE A CA 1
ATOM 1381 C C . ILE A 1 177 ? 12.827 2.699 -17.452 1.00 68.56 177 ILE A C 1
ATOM 1383 O O . ILE A 1 177 ? 11.739 2.807 -16.898 1.00 68.56 177 ILE A O 1
ATOM 1387 N N . GLN A 1 178 ? 13.104 3.410 -18.554 1.00 60.94 178 GLN A N 1
ATOM 1388 C CA . GLN A 1 178 ? 12.188 4.454 -19.073 1.00 60.94 178 GLN A CA 1
ATOM 1389 C C . GLN A 1 178 ? 10.777 3.960 -19.437 1.00 60.94 178 GLN A C 1
ATOM 1391 O O . GLN A 1 178 ? 9.819 4.732 -19.484 1.00 60.94 178 GLN A O 1
ATOM 1396 N N . LYS A 1 179 ? 10.589 2.653 -19.648 1.00 73.62 179 LYS A N 1
ATOM 1397 C CA . LYS A 1 179 ? 9.246 2.063 -19.804 1.00 73.62 179 LYS A CA 1
ATOM 1398 C C . LYS A 1 179 ? 8.492 1.867 -18.487 1.00 73.62 179 LYS A C 1
ATOM 1400 O O . LYS A 1 179 ? 7.341 1.429 -18.492 1.00 73.62 179 LYS A O 1
ATOM 1405 N N . THR A 1 180 ? 9.149 2.141 -17.368 1.00 86.62 180 THR A N 1
ATOM 1406 C CA . THR A 1 180 ? 8.595 2.082 -16.025 1.00 86.62 180 THR A CA 1
ATOM 1407 C C . THR A 1 180 ? 8.376 3.493 -15.504 1.00 86.62 180 THR A C 1
ATOM 1409 O O . THR A 1 180 ? 9.322 4.237 -15.259 1.00 86.62 180 THR A O 1
ATOM 1412 N N . ARG A 1 181 ? 7.109 3.846 -15.305 1.00 90.56 181 ARG A N 1
ATOM 1413 C CA . ARG A 1 181 ? 6.685 5.206 -14.990 1.00 90.56 181 ARG A CA 1
ATOM 1414 C C . ARG A 1 181 ? 5.847 5.249 -13.729 1.00 90.56 181 ARG A C 1
ATOM 1416 O O . ARG A 1 181 ? 4.908 4.470 -13.573 1.00 90.56 181 ARG A O 1
ATOM 1423 N N . LEU A 1 182 ? 6.143 6.223 -12.886 1.00 94.00 182 LEU A N 1
ATOM 1424 C CA . LEU A 1 182 ? 5.350 6.610 -11.735 1.00 94.00 182 LEU A CA 1
ATOM 1425 C C . LEU A 1 182 ? 4.553 7.867 -12.080 1.00 94.00 182 LEU A C 1
ATOM 1427 O O . LEU A 1 182 ? 5.124 8.888 -12.454 1.00 94.00 182 LEU A O 1
ATOM 1431 N N . LYS A 1 183 ? 3.230 7.819 -11.954 1.00 95.94 183 LYS A N 1
ATOM 1432 C CA . LYS A 1 183 ? 2.370 9.002 -12.025 1.00 95.94 183 LYS A CA 1
ATOM 1433 C C . LYS A 1 183 ? 1.828 9.299 -10.630 1.00 95.94 183 LYS A C 1
ATOM 1435 O O . LYS A 1 183 ? 1.214 8.437 -10.004 1.00 95.94 183 LYS A O 1
ATOM 1440 N N . LEU A 1 184 ? 2.035 10.528 -10.171 1.00 96.94 184 LEU A N 1
ATOM 1441 C CA . LEU A 1 184 ? 1.589 11.027 -8.874 1.00 96.94 184 LEU A CA 1
ATOM 1442 C C . LEU A 1 184 ? 0.512 12.087 -9.085 1.00 96.94 184 LEU A C 1
ATOM 1444 O O . LEU A 1 184 ? 0.721 13.050 -9.823 1.00 96.94 184 LEU A O 1
ATOM 1448 N N . GLU A 1 185 ? -0.648 11.905 -8.462 1.00 96.69 185 GLU A N 1
ATOM 1449 C CA . GLU A 1 185 ? -1.752 12.865 -8.521 1.00 96.69 185 GLU A CA 1
ATOM 1450 C C . GLU A 1 185 ? -1.993 13.443 -7.121 1.00 96.69 185 GLU A C 1
ATOM 1452 O O . GLU A 1 185 ? -2.459 12.710 -6.241 1.00 96.69 185 GLU A O 1
ATOM 1457 N N . PRO A 1 186 ? -1.659 14.723 -6.880 1.00 95.56 186 PRO A N 1
ATOM 1458 C CA . PRO A 1 186 ? -1.961 15.390 -5.618 1.00 95.56 186 PRO A CA 1
ATOM 1459 C C . PRO A 1 186 ? -3.451 15.740 -5.505 1.00 95.56 186 PRO A C 1
ATOM 1461 O O . PRO A 1 186 ? -4.217 15.622 -6.461 1.00 95.56 186 PRO A O 1
ATOM 1464 N N . PHE A 1 187 ? -3.864 16.197 -4.322 1.00 91.19 187 PHE A N 1
ATOM 1465 C CA . PHE A 1 187 ? -5.199 16.778 -4.123 1.00 91.19 187 PHE A CA 1
ATOM 1466 C C . PHE A 1 187 ? -5.365 18.138 -4.804 1.00 91.19 187 PHE A C 1
ATOM 1468 O O . PHE A 1 187 ? -6.457 18.472 -5.256 1.00 91.19 187 PHE A O 1
ATOM 1475 N N . GLU A 1 188 ? -4.281 18.907 -4.878 1.00 89.00 188 GLU A N 1
ATOM 1476 C CA . GLU A 1 188 ? -4.237 20.233 -5.483 1.00 89.00 188 GLU A CA 1
ATOM 1477 C C . GLU A 1 188 ? -3.106 20.281 -6.510 1.00 89.00 188 GLU A C 1
ATOM 1479 O O . GLU A 1 188 ? -2.001 19.806 -6.253 1.00 89.00 188 GLU A O 1
ATOM 1484 N N . GLY A 1 189 ? -3.377 20.857 -7.681 1.00 89.44 189 GLY A N 1
ATOM 1485 C CA . GLY A 1 189 ? -2.406 20.954 -8.770 1.00 89.44 189 GLY A CA 1
ATOM 1486 C C . GLY A 1 189 ? -2.543 19.859 -9.831 1.00 89.44 189 GLY A C 1
ATOM 1487 O O . GLY A 1 189 ? -3.545 19.153 -9.921 1.00 89.44 189 GLY A O 1
ATOM 1488 N N . SER A 1 190 ? -1.542 19.781 -10.709 1.00 92.62 190 SER A N 1
ATOM 1489 C CA . SER A 1 190 ? -1.529 18.849 -11.843 1.00 92.62 190 SER A CA 1
ATOM 1490 C C . SER A 1 190 ? -0.777 17.570 -11.503 1.00 92.62 190 SER A C 1
ATOM 1492 O O . SER A 1 190 ? 0.216 17.601 -10.781 1.00 92.62 190 SER A O 1
ATOM 1494 N N . ALA A 1 191 ? -1.203 16.451 -12.090 1.00 94.94 191 ALA A N 1
ATOM 1495 C CA . ALA A 1 191 ? -0.467 15.201 -11.974 1.00 94.94 191 ALA A CA 1
ATOM 1496 C C . ALA A 1 191 ? 0.964 15.334 -12.524 1.00 94.94 191 ALA A C 1
ATOM 1498 O O . ALA A 1 191 ? 1.188 15.944 -13.575 1.00 94.94 191 ALA A O 1
ATOM 1499 N N . ARG A 1 192 ? 1.916 14.708 -11.835 1.00 94.69 192 ARG A N 1
ATOM 1500 C CA . ARG A 1 192 ? 3.326 14.620 -12.228 1.00 94.69 192 ARG A CA 1
ATOM 1501 C C . ARG A 1 192 ? 3.668 13.202 -12.657 1.00 94.69 192 ARG A C 1
ATOM 1503 O O . ARG A 1 192 ? 3.032 12.244 -12.221 1.00 94.69 192 ARG A O 1
ATOM 1510 N N . LYS A 1 193 ? 4.647 13.074 -13.546 1.00 93.00 193 LYS A N 1
ATOM 1511 C CA . LYS A 1 193 ? 5.147 11.795 -14.051 1.00 93.00 193 LYS A CA 1
ATOM 1512 C C . LYS A 1 193 ? 6.651 11.761 -13.848 1.00 93.00 193 LYS A C 1
ATOM 1514 O O . LYS A 1 193 ? 7.308 12.747 -14.158 1.00 93.00 193 LYS A O 1
ATOM 1519 N N . TYR A 1 194 ? 7.140 10.633 -13.363 1.00 89.69 194 TYR A N 1
ATOM 1520 C CA . TYR A 1 194 ? 8.546 10.369 -13.114 1.00 89.69 194 TYR A CA 1
ATOM 1521 C C . TYR A 1 194 ? 8.879 9.026 -13.744 1.00 89.69 194 TYR A C 1
ATOM 1523 O O . TYR A 1 194 ? 8.185 8.037 -13.485 1.00 89.69 194 TYR A O 1
ATOM 1531 N N . ASP A 1 195 ? 9.905 8.989 -14.579 1.00 86.56 195 ASP A N 1
ATOM 1532 C CA . ASP A 1 195 ? 10.429 7.731 -15.084 1.00 86.56 195 ASP A CA 1
ATOM 1533 C C . ASP A 1 195 ? 11.404 7.177 -14.034 1.00 86.56 195 ASP A C 1
ATOM 1535 O O . ASP A 1 195 ? 12.190 7.907 -13.433 1.00 86.56 195 ASP A O 1
ATOM 1539 N N . LEU A 1 196 ? 11.283 5.886 -13.707 1.00 83.56 196 LEU A N 1
ATOM 1540 C CA . LEU A 1 196 ? 11.987 5.314 -12.549 1.00 83.56 196 LEU A CA 1
ATOM 1541 C C . LEU A 1 196 ? 13.512 5.261 -12.730 1.00 83.56 196 LEU A C 1
ATOM 1543 O O . LEU A 1 196 ? 14.209 5.029 -11.744 1.00 83.56 196 LEU A O 1
ATOM 1547 N N . GLY A 1 197 ? 14.001 5.409 -13.964 1.00 73.62 197 GLY A N 1
ATOM 1548 C CA . GLY A 1 197 ? 15.423 5.418 -14.308 1.00 73.62 197 GLY A CA 1
ATOM 1549 C C . GLY A 1 197 ? 16.069 6.794 -14.168 1.00 73.62 197 GLY A C 1
ATOM 1550 O O . GLY A 1 197 ? 17.290 6.867 -14.070 1.00 73.62 197 GLY A O 1
ATOM 1551 N N . ASP A 1 198 ? 15.265 7.858 -14.099 1.00 74.94 198 ASP A N 1
ATOM 1552 C CA . ASP A 1 198 ? 15.775 9.222 -14.110 1.00 74.94 198 ASP A CA 1
ATOM 1553 C C . ASP A 1 198 ? 16.452 9.564 -12.779 1.00 74.94 198 ASP A C 1
ATOM 1555 O O . ASP A 1 198 ? 15.907 9.362 -11.685 1.00 74.94 198 ASP A O 1
ATOM 1559 N N . THR A 1 199 ? 17.636 10.166 -12.872 1.00 73.44 199 THR A N 1
ATOM 1560 C CA . THR A 1 199 ? 18.261 10.815 -11.721 1.00 73.44 199 THR A CA 1
ATOM 1561 C C . THR A 1 199 ? 17.639 12.194 -11.537 1.00 73.44 199 THR A C 1
ATOM 1563 O O . THR A 1 199 ? 17.862 13.097 -12.340 1.00 73.44 199 THR A O 1
ATOM 1566 N N . MET A 1 200 ? 16.877 12.371 -10.457 1.00 80.25 200 MET A N 1
ATOM 1567 C CA . MET A 1 200 ? 16.310 13.676 -10.104 1.00 80.25 200 MET A CA 1
ATOM 1568 C C . MET A 1 200 ? 17.417 14.646 -9.687 1.00 80.25 200 MET A C 1
ATOM 1570 O O . MET A 1 200 ? 18.270 14.311 -8.855 1.00 80.25 200 MET A O 1
ATOM 1574 N N . LYS A 1 201 ? 17.371 15.869 -10.216 1.00 83.69 201 LYS A N 1
ATOM 1575 C CA . LYS A 1 201 ? 18.187 16.983 -9.718 1.00 83.69 201 LYS A CA 1
ATOM 1576 C C . LYS A 1 201 ? 17.762 17.367 -8.299 1.00 83.69 201 LYS A C 1
ATOM 1578 O O . LYS A 1 201 ? 16.709 16.962 -7.814 1.00 83.69 201 LYS A O 1
ATOM 1583 N N . GLU A 1 202 ? 18.593 18.138 -7.603 1.00 82.94 202 GLU A N 1
ATOM 1584 C CA . GLU A 1 202 ? 18.355 18.491 -6.194 1.00 82.94 202 GLU A CA 1
ATOM 1585 C C . GLU A 1 202 ? 17.046 19.273 -5.986 1.00 82.94 202 GLU A C 1
ATOM 1587 O O . GLU A 1 202 ? 16.308 19.006 -5.038 1.00 82.94 202 GLU A O 1
ATOM 1592 N N . ASP A 1 203 ? 16.725 20.187 -6.900 1.00 85.50 203 ASP A N 1
ATOM 1593 C CA . ASP A 1 203 ? 15.477 20.950 -6.921 1.00 85.50 203 ASP A CA 1
ATOM 1594 C C . ASP A 1 203 ? 14.260 20.069 -7.241 1.00 85.50 203 ASP A C 1
ATOM 1596 O O . ASP A 1 203 ? 13.251 20.133 -6.539 1.00 85.50 203 ASP A O 1
ATOM 1600 N N . GLU A 1 204 ? 14.378 19.184 -8.234 1.00 85.94 204 GLU A N 1
ATOM 1601 C CA . GLU A 1 204 ? 13.332 18.208 -8.580 1.00 85.94 204 GLU A CA 1
ATOM 1602 C C . GLU A 1 204 ? 13.057 17.241 -7.425 1.00 85.94 204 GLU A C 1
ATOM 1604 O O . GLU A 1 204 ? 11.909 16.883 -7.160 1.00 85.94 204 GLU A O 1
ATOM 1609 N N . LYS A 1 205 ? 14.107 16.845 -6.700 1.00 86.94 205 LYS A N 1
ATOM 1610 C CA . LYS A 1 205 ? 14.001 15.989 -5.521 1.00 86.94 205 LYS A CA 1
ATOM 1611 C C . LYS A 1 205 ? 13.266 16.687 -4.379 1.00 86.94 205 LYS A C 1
ATOM 1613 O O . LYS A 1 205 ? 12.444 16.050 -3.728 1.00 86.94 205 LYS A O 1
ATOM 1618 N N . ALA A 1 206 ? 13.524 17.973 -4.144 1.00 87.62 206 ALA A N 1
ATOM 1619 C CA . ALA A 1 206 ? 12.803 18.736 -3.129 1.00 87.62 206 ALA A CA 1
ATOM 1620 C C . ALA A 1 206 ? 11.301 18.855 -3.461 1.00 87.62 206 ALA A C 1
ATOM 1622 O O . ALA A 1 206 ? 10.472 18.617 -2.583 1.00 87.62 206 ALA A O 1
ATOM 1623 N N . GLU A 1 207 ? 10.945 19.142 -4.724 1.00 88.31 207 GLU A N 1
ATOM 1624 C CA . GLU A 1 207 ? 9.540 19.140 -5.180 1.00 88.31 207 GLU A CA 1
ATOM 1625 C C . GLU A 1 207 ? 8.912 17.746 -5.023 1.00 88.31 207 GLU A C 1
ATOM 1627 O O . GLU A 1 207 ? 7.780 17.618 -4.553 1.00 88.31 207 GLU A O 1
ATOM 1632 N N . PHE A 1 208 ? 9.650 16.689 -5.378 1.00 90.88 208 PHE A N 1
ATOM 1633 C CA . PHE A 1 208 ? 9.195 15.310 -5.220 1.00 90.88 208 PHE A CA 1
ATOM 1634 C C . PHE A 1 208 ? 8.903 14.969 -3.753 1.00 90.88 208 PHE A C 1
ATOM 1636 O O . PHE A 1 208 ? 7.822 14.464 -3.451 1.00 90.88 208 PHE A O 1
ATOM 1643 N N . ASP A 1 209 ? 9.834 15.265 -2.843 1.00 90.62 209 ASP A N 1
ATOM 1644 C CA . ASP A 1 209 ? 9.731 14.942 -1.415 1.00 90.62 209 ASP A CA 1
ATOM 1645 C C . ASP A 1 209 ? 8.543 15.653 -0.733 1.00 90.62 209 ASP A C 1
ATOM 1647 O O . ASP A 1 209 ? 7.929 15.095 0.185 1.00 90.62 209 ASP A O 1
ATOM 1651 N N . GLU A 1 210 ? 8.178 16.853 -1.201 1.00 90.62 210 GLU A N 1
ATOM 1652 C CA . GLU A 1 210 ? 6.966 17.566 -0.777 1.00 90.62 210 GLU A CA 1
ATOM 1653 C C . GLU A 1 210 ? 5.697 16.926 -1.365 1.00 90.62 210 GLU A C 1
ATOM 1655 O O . GLU A 1 210 ? 4.741 16.634 -0.638 1.00 90.62 210 GLU A O 1
ATOM 1660 N N . LEU A 1 211 ? 5.701 16.648 -2.672 1.00 92.31 211 LEU A N 1
ATOM 1661 C CA . LEU A 1 211 ? 4.563 16.087 -3.400 1.00 92.31 211 LEU A CA 1
ATOM 1662 C C . LEU A 1 211 ? 4.110 14.733 -2.831 1.00 92.31 211 LEU A C 1
ATOM 1664 O O . LEU A 1 211 ? 2.909 14.464 -2.740 1.00 92.31 211 LEU A O 1
ATOM 1668 N N . VAL A 1 212 ? 5.049 13.871 -2.430 1.00 93.94 212 VAL A N 1
ATOM 1669 C CA . VAL A 1 212 ? 4.748 12.498 -1.991 1.00 93.94 212 VAL A CA 1
ATOM 1670 C C . VAL A 1 212 ? 4.071 12.381 -0.627 1.00 93.94 212 VAL A C 1
ATOM 1672 O O . VAL A 1 212 ? 3.674 11.279 -0.254 1.00 93.94 212 VAL A O 1
ATOM 1675 N N . GLN A 1 213 ? 3.901 13.475 0.119 1.00 92.69 213 GLN A N 1
ATOM 1676 C CA . GLN A 1 213 ? 3.332 13.433 1.472 1.00 92.69 213 GLN A CA 1
ATOM 1677 C C . GLN A 1 213 ? 1.812 13.231 1.495 1.00 92.69 213 GLN A C 1
ATOM 1679 O O . GLN A 1 213 ? 1.271 12.676 2.456 1.00 92.69 213 GLN A O 1
ATOM 1684 N N . LYS A 1 214 ? 1.104 13.719 0.467 1.00 93.88 214 LYS A N 1
ATOM 1685 C CA . LYS A 1 214 ? -0.364 13.702 0.431 1.00 93.88 214 LYS A CA 1
ATOM 1686 C C . LYS A 1 214 ? -0.902 13.636 -0.996 1.00 93.88 214 LYS A C 1
ATOM 1688 O O . LYS A 1 214 ? -1.197 14.644 -1.636 1.00 93.88 214 LYS A O 1
ATOM 1693 N N . LEU A 1 215 ? -1.089 12.414 -1.464 1.00 96.94 215 LEU A N 1
ATOM 1694 C CA . LEU A 1 215 ? -1.525 12.094 -2.813 1.00 96.94 215 LEU A CA 1
ATOM 1695 C C . LEU A 1 215 ? -2.955 11.551 -2.821 1.00 96.94 215 LEU A C 1
ATOM 1697 O O . LEU A 1 215 ? -3.386 10.847 -1.906 1.00 96.94 215 LEU A O 1
ATOM 1701 N N . LYS A 1 216 ? -3.679 11.863 -3.892 1.00 95.69 216 LYS A N 1
ATOM 1702 C CA . LYS A 1 216 ? -4.988 11.294 -4.219 1.00 95.69 216 LYS A CA 1
ATOM 1703 C C . LYS A 1 216 ? -4.836 9.923 -4.878 1.00 95.69 216 LYS A C 1
ATOM 1705 O O . LYS A 1 216 ? -5.575 8.997 -4.551 1.00 95.69 216 LYS A O 1
ATOM 1710 N N . SER A 1 217 ? -3.890 9.801 -5.810 1.00 97.44 217 SER A N 1
ATOM 1711 C CA . SER A 1 217 ? -3.582 8.535 -6.475 1.00 97.44 217 SER A CA 1
ATOM 1712 C C . SER A 1 217 ? -2.100 8.404 -6.803 1.00 97.44 217 SER A C 1
ATOM 1714 O O . SER A 1 217 ? -1.447 9.383 -7.174 1.00 97.44 217 SER A O 1
ATOM 1716 N N . VAL A 1 218 ? -1.610 7.173 -6.740 1.00 97.81 218 VAL A N 1
ATOM 1717 C CA . VAL A 1 218 ? -0.294 6.756 -7.219 1.00 97.81 218 VAL A CA 1
ATOM 1718 C C . VAL A 1 218 ? -0.516 5.719 -8.305 1.00 97.81 218 VAL A C 1
ATOM 1720 O O . VAL A 1 218 ? -1.311 4.802 -8.138 1.00 97.81 218 VAL A O 1
ATOM 1723 N N . GLU A 1 219 ? 0.186 5.832 -9.418 1.00 96.94 219 GLU A N 1
ATOM 1724 C CA . GLU A 1 219 ? 0.108 4.872 -10.511 1.00 96.94 219 GLU A CA 1
ATOM 1725 C C . GLU A 1 219 ? 1.507 4.431 -10.908 1.00 96.94 219 GLU A C 1
ATOM 1727 O O . GLU A 1 219 ? 2.353 5.261 -11.228 1.00 96.94 219 GLU A O 1
ATOM 1732 N N . LEU A 1 220 ? 1.726 3.120 -10.932 1.00 94.56 220 LEU A N 1
ATOM 1733 C CA . LEU A 1 220 ? 2.924 2.501 -11.474 1.00 94.56 220 LEU A CA 1
ATOM 1734 C C . LEU A 1 220 ? 2.564 1.824 -12.789 1.00 94.56 220 LEU A C 1
ATOM 1736 O O . LEU A 1 220 ? 1.715 0.937 -12.810 1.00 94.56 220 LEU A O 1
ATOM 1740 N N . SER A 1 221 ? 3.238 2.211 -13.864 1.00 92.31 221 SER A N 1
ATOM 1741 C CA . SER A 1 221 ? 3.203 1.501 -15.141 1.00 92.31 221 SER A CA 1
ATOM 1742 C C . SER A 1 221 ? 4.538 0.796 -15.367 1.00 92.31 221 SER A C 1
ATOM 1744 O O . SER A 1 221 ? 5.563 1.455 -15.259 1.00 92.31 221 SER A O 1
ATOM 1746 N N . SER A 1 222 ? 4.563 -0.507 -15.660 1.00 88.00 222 SER A N 1
ATOM 1747 C CA . SER A 1 222 ? 5.796 -1.247 -15.988 1.00 88.00 222 SER A CA 1
ATOM 1748 C C . SER A 1 222 ? 5.507 -2.561 -16.711 1.00 88.00 222 SER A C 1
ATOM 1750 O O . SER A 1 222 ? 4.674 -3.335 -16.263 1.00 88.00 222 SER A O 1
ATOM 1752 N N . GLU A 1 223 ? 6.275 -2.904 -17.747 1.00 83.31 223 GLU A N 1
ATOM 1753 C CA . GLU A 1 223 ? 6.202 -4.234 -18.389 1.00 83.31 223 GLU A CA 1
ATOM 1754 C C . GLU A 1 223 ? 6.622 -5.384 -17.437 1.00 83.31 223 GLU A C 1
ATOM 1756 O O . GLU A 1 223 ? 6.386 -6.560 -17.720 1.00 83.31 223 GLU A O 1
ATOM 1761 N N . LYS A 1 224 ? 7.266 -5.067 -16.299 1.00 82.75 224 LYS A N 1
ATOM 1762 C CA . LYS A 1 224 ? 7.696 -6.048 -15.285 1.00 82.75 224 LYS A CA 1
ATOM 1763 C C . LYS A 1 224 ? 6.556 -6.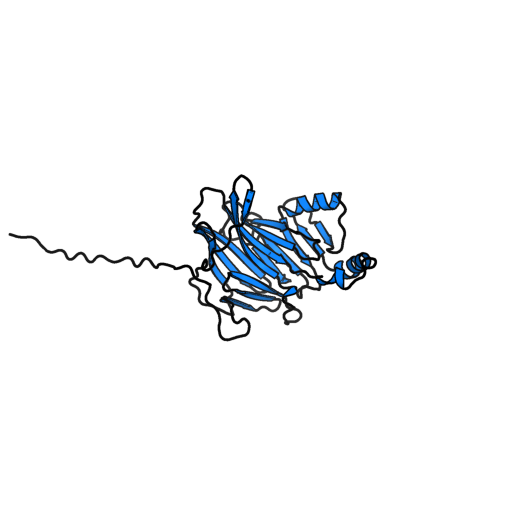532 -14.385 1.00 82.75 224 LYS A C 1
ATOM 1765 O O . LYS A 1 224 ? 6.680 -7.603 -13.796 1.00 82.75 224 LYS A O 1
ATOM 1770 N N . ILE A 1 225 ? 5.464 -5.774 -14.292 1.00 80.12 225 ILE A N 1
ATOM 1771 C CA . ILE A 1 225 ? 4.230 -6.167 -13.601 1.00 80.12 225 ILE A CA 1
ATOM 1772 C C . ILE A 1 225 ? 3.246 -6.608 -14.687 1.00 80.12 225 ILE A C 1
ATOM 1774 O O . ILE A 1 225 ? 2.966 -5.856 -15.605 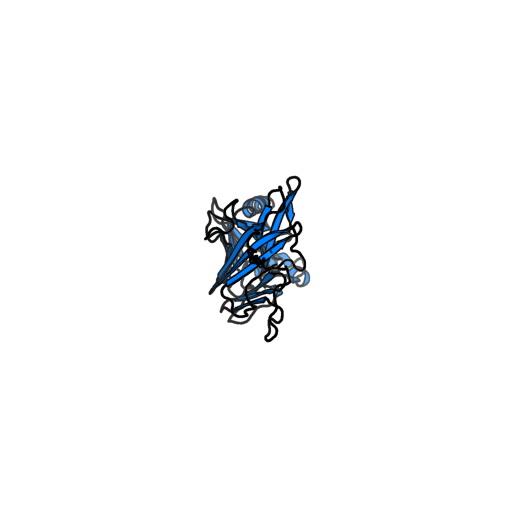1.00 80.12 225 ILE A O 1
ATOM 1778 N N . GLY A 1 226 ? 2.774 -7.853 -14.665 1.00 68.19 226 GLY A N 1
ATOM 1779 C CA . GLY A 1 226 ? 2.196 -8.503 -15.855 1.00 68.19 226 GLY A CA 1
ATOM 1780 C C . GLY A 1 226 ? 0.970 -7.825 -16.483 1.00 68.19 226 GLY A C 1
ATOM 1781 O O . GLY A 1 226 ? 0.727 -8.021 -17.672 1.00 68.19 226 GLY A O 1
ATOM 1782 N N . ASN A 1 227 ? 0.253 -7.000 -15.714 1.00 64.25 227 ASN A N 1
ATOM 1783 C CA . ASN A 1 227 ? -0.887 -6.195 -16.174 1.00 64.25 227 ASN A CA 1
ATOM 1784 C C . ASN A 1 227 ? -0.455 -4.877 -16.845 1.00 64.25 227 ASN A C 1
ATOM 1786 O O . ASN A 1 227 ? -1.184 -4.279 -17.618 1.00 64.25 227 ASN A O 1
ATOM 1790 N N . ASN A 1 228 ? 0.808 -4.498 -16.689 1.00 77.38 228 ASN A N 1
ATOM 1791 C CA . ASN A 1 228 ? 1.429 -3.239 -17.080 1.00 77.38 228 ASN A CA 1
ATOM 1792 C C . ASN A 1 228 ? 1.069 -2.047 -16.205 1.00 77.38 228 ASN A C 1
ATOM 1794 O O . ASN A 1 228 ? 1.832 -1.085 -16.246 1.00 77.38 228 ASN A O 1
ATOM 1798 N N . ARG A 1 229 ? -0.005 -2.084 -15.399 1.00 90.56 229 ARG A N 1
ATOM 1799 C CA . ARG A 1 229 ? -0.343 -0.973 -14.505 1.00 90.56 229 ARG A CA 1
ATOM 1800 C C . ARG A 1 229 ? -0.959 -1.405 -13.172 1.00 90.56 229 ARG A C 1
ATOM 1802 O O . ARG A 1 229 ? -1.844 -2.253 -13.104 1.00 90.56 229 ARG A O 1
ATOM 1809 N N . ILE A 1 230 ? -0.521 -0.748 -12.101 1.00 94.00 230 ILE A N 1
ATOM 1810 C CA . ILE A 1 230 ? -1.180 -0.769 -10.790 1.00 94.00 230 ILE A CA 1
ATOM 1811 C C . ILE A 1 230 ? -1.504 0.672 -10.415 1.00 94.00 230 ILE A C 1
ATOM 1813 O O . ILE A 1 230 ? -0.649 1.553 -10.533 1.00 94.00 230 ILE A O 1
ATOM 1817 N N . VAL A 1 231 ? -2.732 0.918 -9.972 1.00 96.81 231 VAL A N 1
ATOM 1818 C CA . VAL A 1 231 ? -3.163 2.222 -9.468 1.00 96.81 231 VAL A CA 1
ATOM 1819 C C . VAL A 1 231 ? -3.620 2.071 -8.030 1.00 96.81 231 VAL A C 1
ATOM 1821 O O . VAL A 1 231 ? -4.541 1.314 -7.756 1.00 96.81 231 VAL A O 1
ATOM 1824 N N . TRP A 1 232 ? -2.994 2.817 -7.131 1.00 98.19 232 TRP A N 1
ATOM 1825 C CA . TRP A 1 232 ? -3.458 3.031 -5.770 1.00 98.19 232 TRP A CA 1
ATOM 1826 C C . TRP A 1 232 ? -4.243 4.334 -5.732 1.00 98.19 232 TRP A C 1
ATOM 1828 O O . TRP A 1 232 ? -3.752 5.372 -6.182 1.00 98.19 232 TRP A O 1
ATOM 1838 N N . MET A 1 233 ? -5.439 4.308 -5.170 1.00 97.69 233 MET A N 1
ATOM 1839 C CA . MET A 1 233 ? -6.241 5.499 -4.913 1.00 97.69 233 MET A CA 1
ATOM 1840 C C . MET A 1 233 ? -7.085 5.304 -3.665 1.00 97.69 233 MET A C 1
ATOM 1842 O O . MET A 1 233 ? -7.297 4.190 -3.209 1.00 97.69 233 MET A O 1
ATOM 1846 N N . THR A 1 234 ? -7.557 6.393 -3.082 1.00 95.75 234 THR A N 1
ATOM 1847 C CA . THR A 1 234 ? -8.622 6.303 -2.082 1.00 95.75 234 THR A CA 1
ATOM 1848 C C . THR A 1 234 ? -9.954 6.168 -2.818 1.00 95.75 234 THR A C 1
ATOM 1850 O O . THR A 1 234 ? -10.189 6.912 -3.771 1.00 95.75 234 THR A O 1
ATOM 1853 N N . GLU A 1 235 ? -10.799 5.222 -2.406 1.00 94.44 235 GLU A N 1
ATOM 1854 C CA . GLU A 1 235 ? -12.114 4.989 -3.029 1.00 94.44 235 GLU A CA 1
ATOM 1855 C C . GLU A 1 235 ? -12.951 6.282 -3.025 1.00 94.44 235 GLU A C 1
ATOM 1857 O O . GLU A 1 235 ? -13.537 6.672 -4.033 1.00 94.44 235 GLU A O 1
ATOM 1862 N N . ASP A 1 236 ? -12.907 7.016 -1.909 1.00 95.06 236 ASP A N 1
ATOM 1863 C CA . ASP A 1 236 ? -13.405 8.383 -1.796 1.00 95.06 236 ASP A CA 1
ATOM 1864 C C . ASP A 1 236 ? -12.268 9.345 -1.411 1.00 95.06 236 ASP A C 1
ATOM 1866 O O . ASP A 1 236 ? -11.636 9.230 -0.354 1.00 95.06 236 ASP A O 1
ATOM 1870 N N . THR A 1 237 ? -12.014 10.335 -2.270 1.00 90.94 237 THR A N 1
ATOM 1871 C CA . THR A 1 237 ? -10.988 11.374 -2.058 1.00 90.94 237 THR A CA 1
ATOM 1872 C C . THR A 1 237 ? -11.209 12.225 -0.812 1.00 90.94 237 THR A C 1
ATOM 1874 O O . THR A 1 237 ? -10.252 12.738 -0.242 1.00 90.94 237 THR A O 1
ATOM 1877 N N . GLY A 1 238 ? -12.443 12.325 -0.321 1.00 93.75 238 GLY A N 1
ATOM 1878 C CA . GLY A 1 238 ? -12.760 13.023 0.921 1.00 93.75 238 GLY A CA 1
ATOM 1879 C C . GLY A 1 238 ? -12.513 12.206 2.191 1.00 93.75 238 GLY A C 1
ATOM 1880 O O . GLY A 1 238 ? -12.837 12.695 3.273 1.00 93.75 238 GLY A O 1
ATOM 1881 N N . LYS A 1 239 ? -11.998 10.969 2.092 1.00 95.88 239 LYS A N 1
ATOM 1882 C CA . LYS A 1 239 ? -11.936 10.026 3.226 1.00 95.88 239 LYS A CA 1
ATOM 1883 C C . LYS A 1 239 ? -10.568 9.428 3.518 1.00 95.88 239 LYS A C 1
ATOM 1885 O O . LYS A 1 239 ? -10.417 8.794 4.560 1.00 95.88 239 LYS A O 1
ATOM 1890 N N . GLY A 1 240 ? -9.572 9.655 2.670 1.00 96.75 240 GLY A N 1
ATOM 1891 C CA . GLY A 1 240 ? -8.221 9.147 2.879 1.00 96.75 240 GLY A CA 1
ATOM 1892 C C . GLY A 1 240 ? -7.191 9.855 2.015 1.00 96.75 240 GLY A C 1
ATOM 1893 O O . GLY A 1 240 ? -7.524 10.736 1.228 1.00 96.75 240 GLY A O 1
ATOM 1894 N N . TYR A 1 241 ? -5.927 9.489 2.185 1.00 97.25 241 TYR A N 1
ATOM 1895 C CA . TYR A 1 241 ? -4.815 9.992 1.385 1.00 97.25 241 TYR A CA 1
ATOM 1896 C C . TYR A 1 241 ? -3.705 8.947 1.282 1.00 97.25 241 TYR A C 1
ATOM 1898 O O . TYR A 1 241 ? -3.613 8.034 2.105 1.00 97.25 241 TYR A O 1
ATOM 1906 N N . LEU A 1 242 ? -2.858 9.100 0.269 1.00 98.31 242 LEU A N 1
ATOM 1907 C CA . LEU A 1 242 ? -1.675 8.282 0.038 1.00 98.31 242 LEU A CA 1
ATOM 1908 C C . LEU A 1 242 ? -0.407 9.068 0.372 1.00 98.31 242 LEU A C 1
ATOM 1910 O O . LEU A 1 242 ? -0.332 10.274 0.154 1.00 98.31 242 LEU A O 1
ATOM 1914 N N . GLU A 1 243 ? 0.601 8.360 0.847 1.00 97.12 243 GLU A N 1
ATOM 1915 C CA . GLU A 1 243 ? 1.969 8.832 1.025 1.00 97.12 243 GLU A CA 1
ATOM 1916 C C . GLU A 1 243 ? 2.892 7.853 0.295 1.00 97.12 243 GLU A C 1
ATOM 1918 O O . GLU A 1 243 ? 2.739 6.638 0.447 1.00 97.12 243 GLU A O 1
ATOM 1923 N N . LEU A 1 244 ? 3.844 8.351 -0.490 1.00 96.31 244 LEU A N 1
ATOM 1924 C CA . LEU A 1 244 ? 4.869 7.506 -1.100 1.00 96.31 244 LEU A CA 1
ATOM 1925 C C . LEU A 1 244 ? 6.154 7.604 -0.276 1.00 96.31 244 LEU A C 1
ATOM 1927 O O . LEU A 1 244 ? 6.624 8.694 0.037 1.00 96.31 244 LEU A O 1
ATOM 1931 N N . ARG A 1 245 ? 6.713 6.451 0.102 1.00 93.12 245 ARG A N 1
ATOM 1932 C CA . ARG A 1 245 ? 7.963 6.360 0.866 1.00 93.12 245 ARG A CA 1
ATOM 1933 C C . ARG A 1 245 ? 8.989 5.539 0.104 1.00 93.12 245 ARG A C 1
ATOM 1935 O O . ARG A 1 245 ? 8.704 4.407 -0.285 1.00 93.12 245 ARG A O 1
ATOM 1942 N N . GLN A 1 246 ? 10.216 6.037 0.015 1.00 89.06 246 GLN A N 1
ATOM 1943 C CA . GLN A 1 246 ? 11.354 5.264 -0.473 1.00 89.06 246 GLN A CA 1
ATOM 1944 C C . GLN A 1 246 ? 12.589 5.456 0.414 1.00 89.06 246 GLN A C 1
ATOM 1946 O O . GLN A 1 246 ? 12.811 6.525 0.975 1.00 89.06 246 GLN A O 1
ATOM 1951 N N . THR A 1 247 ? 13.400 4.406 0.550 1.00 81.81 247 THR A N 1
ATOM 1952 C CA . THR A 1 247 ? 14.719 4.454 1.219 1.00 81.81 247 THR A CA 1
ATOM 1953 C C . THR A 1 247 ? 15.879 4.304 0.236 1.00 81.81 247 THR A C 1
ATOM 1955 O O . THR A 1 247 ? 17.038 4.490 0.601 1.00 81.81 247 THR A O 1
ATOM 1958 N N . LYS A 1 248 ? 15.558 3.948 -1.008 1.00 83.69 248 LYS A N 1
ATOM 1959 C CA . LYS A 1 248 ? 16.450 3.721 -2.143 1.00 83.69 248 LYS A CA 1
ATOM 1960 C C . LYS A 1 248 ? 15.852 4.418 -3.373 1.00 83.69 248 LYS A C 1
ATOM 1962 O O . LYS A 1 248 ? 14.707 4.867 -3.294 1.00 83.69 248 LYS A O 1
ATOM 1967 N N . PRO A 1 249 ? 16.583 4.505 -4.496 1.00 82.94 249 PRO A N 1
ATOM 1968 C CA . PRO A 1 249 ? 15.988 4.899 -5.769 1.00 82.94 249 PRO A CA 1
ATOM 1969 C C . PRO A 1 249 ? 14.710 4.106 -6.079 1.00 82.94 249 PRO A C 1
ATOM 1971 O O . PRO A 1 249 ? 14.613 2.928 -5.734 1.00 82.94 249 PRO A O 1
ATOM 1974 N N . LEU A 1 250 ? 13.733 4.741 -6.734 1.00 84.69 250 LEU A N 1
ATOM 1975 C CA . LEU A 1 250 ? 12.391 4.175 -6.944 1.00 84.69 250 LEU A CA 1
ATOM 1976 C C . LEU A 1 250 ? 12.404 2.835 -7.700 1.00 84.69 250 LEU A C 1
ATOM 1978 O O . LEU A 1 250 ? 11.545 1.985 -7.460 1.00 84.69 250 LEU A O 1
ATOM 1982 N N . TYR A 1 251 ? 13.392 2.609 -8.571 1.00 81.62 251 TYR A N 1
ATOM 1983 C CA . TYR A 1 251 ? 13.563 1.341 -9.284 1.00 81.62 251 TYR A CA 1
ATOM 1984 C C . TYR A 1 251 ? 13.909 0.148 -8.373 1.00 81.62 251 TYR A C 1
ATOM 1986 O O . TYR A 1 251 ? 13.674 -0.995 -8.764 1.00 81.62 251 TYR A O 1
ATOM 1994 N N . HIS A 1 252 ? 14.373 0.400 -7.144 1.00 84.69 252 HIS A N 1
ATOM 1995 C CA . HIS A 1 252 ? 14.588 -0.617 -6.110 1.00 84.69 252 HIS A CA 1
ATOM 1996 C C . HIS A 1 252 ? 13.354 -0.911 -5.246 1.00 84.69 252 HIS A C 1
ATOM 1998 O O . HIS A 1 252 ? 13.449 -1.599 -4.224 1.00 84.69 252 HIS A O 1
ATOM 2004 N N . GLY A 1 253 ? 12.190 -0.413 -5.659 1.00 87.69 253 GLY A N 1
ATOM 2005 C CA . GLY A 1 253 ? 10.941 -0.553 -4.929 1.00 87.69 253 GLY A CA 1
ATOM 2006 C C . GLY A 1 253 ? 10.687 0.610 -3.973 1.00 87.69 253 GLY A C 1
ATOM 2007 O O . GLY A 1 253 ? 11.577 1.369 -3.584 1.00 87.69 253 GLY A O 1
ATOM 2008 N N . PHE A 1 254 ? 9.423 0.754 -3.603 1.00 92.75 254 PHE A N 1
ATOM 2009 C CA . PHE A 1 254 ? 8.916 1.828 -2.759 1.00 92.75 254 PHE A CA 1
ATOM 2010 C C . PHE A 1 254 ? 7.656 1.358 -2.031 1.00 92.75 254 PHE A C 1
ATOM 2012 O O . PHE A 1 254 ? 7.096 0.299 -2.332 1.00 92.75 254 PHE A O 1
ATOM 2019 N N . TYR A 1 255 ? 7.210 2.156 -1.068 1.00 95.94 255 TYR A N 1
ATOM 2020 C CA . TYR A 1 255 ? 5.977 1.924 -0.335 1.00 95.94 255 TYR A CA 1
ATOM 2021 C C . TYR A 1 255 ? 4.934 2.966 -0.715 1.00 95.94 255 TYR A C 1
ATOM 2023 O O . TYR A 1 255 ? 5.236 4.156 -0.775 1.00 95.94 255 TYR A O 1
ATOM 2031 N N . VAL A 1 256 ? 3.699 2.519 -0.904 1.00 97.88 256 VAL A N 1
ATOM 2032 C CA . VAL A 1 256 ? 2.514 3.371 -0.959 1.00 97.88 256 VAL A CA 1
ATOM 2033 C C . VAL A 1 256 ? 1.736 3.145 0.327 1.00 97.88 256 VAL A C 1
ATOM 2035 O O . VAL A 1 256 ? 1.263 2.039 0.590 1.00 97.88 256 VAL A O 1
ATOM 2038 N N . VAL A 1 257 ? 1.636 4.179 1.152 1.00 98.06 257 VAL A N 1
ATOM 2039 C CA . VAL A 1 257 ? 0.954 4.128 2.443 1.00 98.06 257 VAL A CA 1
ATOM 2040 C C . VAL A 1 257 ? -0.357 4.884 2.342 1.00 98.06 257 VAL A C 1
ATOM 2042 O O . VAL A 1 257 ? -0.359 6.099 2.178 1.00 98.06 257 VAL A O 1
ATOM 2045 N N . TRP A 1 258 ? -1.473 4.181 2.473 1.00 98.44 258 TRP A N 1
ATOM 2046 C CA . TRP A 1 258 ? -2.792 4.788 2.576 1.00 98.44 258 TRP A CA 1
ATOM 2047 C C . TRP A 1 258 ? -3.199 4.967 4.034 1.00 98.44 258 TRP A C 1
ATOM 2049 O O . TRP A 1 258 ? -2.951 4.095 4.875 1.00 98.44 258 TRP A O 1
ATOM 2059 N N . ARG A 1 259 ? -3.858 6.088 4.331 1.00 97.44 259 ARG A N 1
ATOM 2060 C CA . ARG A 1 259 ? -4.494 6.330 5.628 1.00 97.44 259 ARG A CA 1
ATOM 2061 C C . ARG A 1 259 ? -5.867 6.969 5.455 1.00 97.44 259 ARG A C 1
ATOM 2063 O O . ARG A 1 259 ? -6.009 7.849 4.600 1.00 97.44 259 ARG A O 1
ATOM 2070 N N . PRO A 1 260 ? -6.845 6.605 6.300 1.00 97.12 260 PRO A N 1
ATOM 2071 C CA . PRO A 1 260 ? -8.075 7.364 6.406 1.00 97.12 260 PRO A CA 1
ATOM 2072 C C . PRO A 1 260 ? -7.782 8.762 6.968 1.00 97.12 260 PRO A C 1
ATOM 2074 O O . PRO A 1 260 ? -6.828 8.971 7.727 1.00 97.12 260 PRO A O 1
ATOM 2077 N N . LEU A 1 261 ? -8.609 9.738 6.600 1.00 94.31 261 LEU A N 1
ATOM 2078 C CA . LEU A 1 261 ? -8.618 11.031 7.283 1.00 94.31 261 LEU A CA 1
ATOM 2079 C C . LEU A 1 261 ? -9.146 10.859 8.719 1.00 94.31 261 LEU A C 1
ATOM 2081 O O . LEU A 1 261 ? -9.905 9.925 8.975 1.00 94.31 261 LEU A O 1
ATOM 2085 N N . PRO A 1 262 ? -8.778 11.744 9.664 1.00 89.69 262 PRO A N 1
ATOM 2086 C CA . PRO A 1 262 ? -9.217 11.618 11.052 1.00 89.69 262 PRO A CA 1
ATOM 2087 C C . PRO A 1 262 ? -10.742 11.502 11.184 1.00 89.69 262 PRO A C 1
ATOM 2089 O O . PRO A 1 262 ? -11.473 12.375 10.711 1.00 89.69 262 PRO A O 1
ATOM 2092 N N . GLY A 1 263 ? -11.214 10.436 11.836 1.00 90.31 263 GLY A N 1
ATOM 2093 C CA . GLY A 1 263 ? -12.636 10.172 12.061 1.00 90.31 263 GLY A CA 1
ATOM 2094 C C . GLY A 1 263 ? -13.371 9.600 10.848 1.00 90.31 263 GLY A C 1
ATOM 2095 O O . GLY A 1 263 ? -14.594 9.494 10.892 1.00 90.31 263 GLY A O 1
ATOM 2096 N N . LYS A 1 264 ? -12.656 9.263 9.768 1.00 95.62 264 LYS A N 1
ATOM 2097 C CA . LYS A 1 264 ? -13.213 8.643 8.557 1.00 95.62 264 LYS A CA 1
ATOM 2098 C C . LYS A 1 264 ? -13.017 7.137 8.510 1.00 95.62 264 LYS A C 1
ATOM 2100 O O . LYS A 1 264 ? -13.622 6.482 7.668 1.00 95.62 264 LYS A O 1
ATOM 2105 N N . GLU A 1 265 ? -12.216 6.582 9.415 1.00 92.12 265 GLU A N 1
ATOM 2106 C CA . GLU A 1 265 ? -11.948 5.153 9.486 1.00 92.12 265 GLU A CA 1
ATOM 2107 C C . GLU A 1 265 ? -13.235 4.316 9.613 1.00 92.12 265 GLU A C 1
ATOM 2109 O O . GLU A 1 265 ? -14.066 4.513 10.502 1.00 92.12 265 GLU A O 1
ATOM 2114 N N . GLY A 1 266 ? -13.402 3.351 8.707 1.00 90.94 266 GLY A N 1
ATOM 2115 C CA . GLY A 1 266 ? -14.575 2.479 8.664 1.00 90.94 266 GLY A CA 1
ATOM 2116 C C . GLY A 1 266 ? -15.869 3.122 8.148 1.00 90.94 266 GLY A C 1
ATOM 2117 O O . GLY A 1 266 ? -16.905 2.458 8.197 1.00 90.94 266 GLY A O 1
ATOM 2118 N N . GLU A 1 267 ? -15.850 4.373 7.668 1.00 95.44 267 GLU A N 1
ATOM 2119 C CA . GLU A 1 267 ? -16.936 4.899 6.828 1.00 95.44 267 GLU A CA 1
ATOM 2120 C C . GLU A 1 267 ? -16.920 4.201 5.455 1.00 95.44 267 GLU A C 1
ATOM 2122 O O . GLU A 1 267 ? -15.859 3.884 4.915 1.00 95.44 267 GLU A O 1
ATOM 2127 N N . GLU A 1 268 ? -18.094 4.013 4.848 1.00 92.75 268 GLU A N 1
ATOM 2128 C CA . GLU A 1 268 ? -18.205 3.562 3.455 1.00 92.75 268 GLU A CA 1
ATOM 2129 C C . GLU A 1 268 ? -17.397 4.494 2.535 1.00 92.75 268 GLU A C 1
ATOM 2131 O O . GLU A 1 268 ? -17.465 5.717 2.671 1.00 92.75 268 GLU A O 1
ATOM 2136 N N . GLY A 1 269 ? -16.591 3.947 1.623 1.00 92.50 269 GLY A N 1
ATOM 2137 C CA . GLY A 1 269 ? -15.674 4.732 0.788 1.00 92.50 269 GLY A CA 1
ATOM 2138 C C . GLY A 1 269 ? -14.341 5.112 1.452 1.00 92.50 269 GLY A C 1
ATOM 2139 O O . GLY A 1 269 ? -13.459 5.649 0.783 1.00 92.50 269 GLY A O 1
ATOM 2140 N N . SER A 1 270 ? -14.148 4.863 2.755 1.00 96.69 270 SER A N 1
ATOM 2141 C CA . SER A 1 270 ? -12.847 5.032 3.423 1.00 96.69 270 SER A CA 1
ATOM 2142 C C . SER A 1 270 ? -12.010 3.761 3.289 1.00 96.69 270 SER A C 1
ATOM 2144 O O . SER A 1 270 ? -11.779 3.024 4.250 1.00 96.69 270 SER A O 1
ATOM 2146 N N . ARG A 1 271 ? -11.589 3.480 2.056 1.00 97.50 271 ARG A N 1
ATOM 2147 C CA . ARG A 1 271 ? -10.768 2.318 1.711 1.00 97.50 271 ARG A CA 1
ATOM 2148 C C . ARG A 1 271 ? -9.676 2.714 0.724 1.00 97.50 271 ARG A C 1
ATOM 2150 O O . ARG A 1 271 ? -9.849 3.623 -0.092 1.00 97.50 271 ARG A O 1
ATOM 2157 N N . LEU A 1 272 ? -8.549 2.016 0.800 1.00 98.31 272 LEU A N 1
ATOM 2158 C CA . LEU A 1 272 ? -7.575 1.978 -0.280 1.00 98.31 272 LEU A CA 1
ATOM 2159 C C . LEU A 1 272 ? -8.153 1.116 -1.400 1.00 98.31 272 LEU A C 1
ATOM 2161 O O . LEU A 1 272 ? -8.448 -0.052 -1.182 1.00 98.31 272 LEU A O 1
ATOM 2165 N N . GLU A 1 273 ? -8.252 1.673 -2.595 1.00 97.75 273 GLU A N 1
ATOM 2166 C CA . GLU A 1 273 ? -8.517 0.946 -3.824 1.00 97.75 273 GLU A CA 1
ATOM 2167 C C . GLU A 1 273 ? -7.207 0.709 -4.579 1.00 97.75 273 GLU A C 1
ATOM 2169 O O . GLU A 1 273 ? -6.445 1.637 -4.867 1.00 97.75 273 GLU A O 1
ATOM 2174 N N . MET A 1 274 ? -6.954 -0.553 -4.909 1.00 96.94 274 MET A N 1
ATOM 2175 C CA . MET A 1 274 ? -5.887 -0.980 -5.800 1.00 96.94 274 MET A CA 1
ATOM 2176 C C . MET A 1 274 ? -6.501 -1.543 -7.075 1.00 96.94 274 MET A C 1
ATOM 2178 O O . MET A 1 274 ? -7.109 -2.609 -7.046 1.00 96.94 274 MET A O 1
ATOM 2182 N N . GLU A 1 275 ? -6.326 -0.852 -8.196 1.00 94.94 275 GLU A N 1
ATOM 2183 C CA . GLU A 1 275 ? -6.729 -1.343 -9.512 1.00 94.94 275 GLU A CA 1
ATOM 2184 C C . GLU A 1 275 ? -5.526 -1.947 -10.246 1.00 94.94 275 GLU A C 1
ATOM 2186 O O . GLU A 1 275 ? -4.500 -1.286 -10.425 1.00 94.94 275 GLU A O 1
ATOM 2191 N N . MET A 1 276 ? -5.670 -3.179 -10.732 1.00 90.81 276 MET A N 1
ATOM 2192 C CA . MET A 1 276 ? -4.697 -3.850 -11.595 1.00 90.81 276 MET A CA 1
ATOM 2193 C C . MET A 1 276 ? -5.247 -3.895 -13.017 1.00 90.81 276 MET A C 1
ATOM 2195 O O . MET A 1 276 ? -6.222 -4.602 -13.293 1.00 90.81 276 MET A O 1
ATOM 2199 N N . LYS A 1 277 ? -4.624 -3.122 -13.904 1.00 80.88 277 LYS A N 1
ATOM 2200 C CA . LYS A 1 277 ? -5.043 -2.916 -15.295 1.00 80.88 277 LYS A CA 1
ATOM 2201 C C . LYS A 1 277 ? -3.937 -3.301 -16.244 1.00 80.88 277 LYS A C 1
ATOM 2203 O O . LYS A 1 277 ? -2.777 -3.006 -15.880 1.00 80.88 277 LYS A O 1
#

Foldseek 3Di:
DDDDDDDDDPDDDPPPPQDQAFQDFDPDDDVGAFQEKADEQAWIWTQGSLRWIWIFGDARSHTDDSLQIKIKDKWKWWQDPNDTDTWAFDPSFKGDPDGRYHHDQKDWIWTATPQGWIKIWIWGDDHQKIKIAIDGPDDRDPTDMFMWMKMKGGQLCVCLPPVDDPVCSLVCLV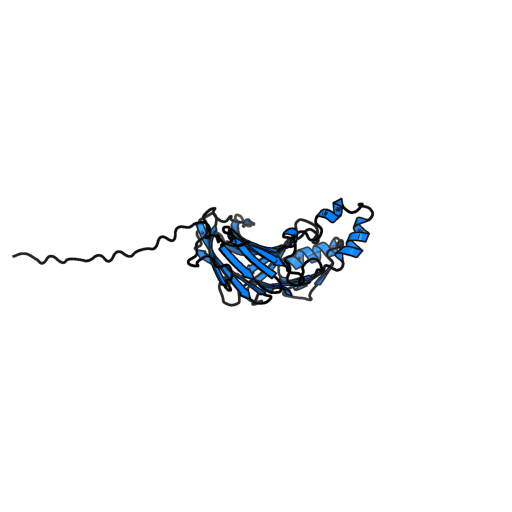PQQQQKKKWFAAPDDDIDIDGLSDDDDPVRVVVVQVRQQWTQKIKIADVSRNLRIKMKGQLDSQFKTWHWADPDRCSRITMIMMTTDPPSGPPVSNIIMIGRD

Radius of gyration: 22.59 Å; chains: 1; bounding box: 75×50×82 Å

pLDDT: mean 85.11, std 16.03, range [32.38, 98.44]

Secondary structure (DSSP, 8-state):
--------------------BPPPPP-SSSSTTEEEEEE-SSEEEEEETTS-EEEEEEETTEEPPGGGPEEEEEEEEEEETTEEEEEPEEEEEEE-SSPPBTT-SEEEEEEEETTS-EEEEEEEEETTEEEEEEEEEE---SS-EEEEEEEEEP-TTTTHHHHS-TTTHHHHHHHHHTT-EEEEEESSS--EEEETT----HHHHHHHHHHTTSEEEEEEE-TTSTTSEEEEEESSTTTEEEEEE-SS-GGG-EEEEEEEPTT-TTSTT-SEEEEE-